Protein AF-A0A4R2HS60-F1 (afdb_monomer)

Solvent-accessible surface 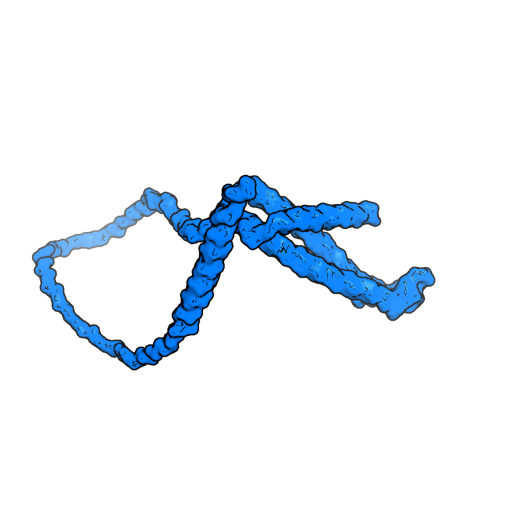area (backbone atoms only — not comparable to full-atom values): 13285 Å² total; per-residue (Å²): 145,86,91,87,87,74,72,71,65,60,59,54,57,56,54,54,55,53,55,56,50,53,59,55,54,57,61,62,71,72,67,77,78,88,81,84,87,82,86,82,87,89,85,87,84,90,80,91,86,90,82,90,84,86,83,82,86,80,91,77,82,80,90,75,93,75,86,74,81,92,69,87,83,76,87,86,80,87,74,66,95,78,73,85,72,99,57,71,78,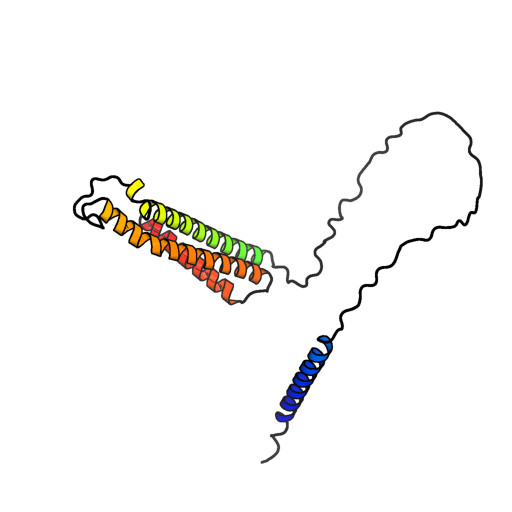69,50,73,69,54,53,49,52,53,48,51,55,50,52,48,43,47,52,41,50,51,52,51,48,54,52,44,50,50,37,45,49,56,4,78,38,23,66,80,77,52,89,71,87,56,47,92,88,39,65,46,43,65,39,71,66,33,28,29,50,45,33,26,64,58,22,53,59,52,47,54,50,50,54,51,48,50,55,49,49,54,51,49,51,54,41,44,58,35,34,62,57,71,72,42,66,82,64,47,58,59,53,48,51,50,51,38,52,54,38,51,50,50,51,52,57,53,61,76,72,111

Secondary structure (DSSP, 8-state):
-----SSHHHHHHHHHHHHHHHHHHHHHHT-PPPPP--------------------------------------------S---S-PPPPPHHHHHHHHHHHHHHHHHHHHHHHHHHHHHHTTTTHHHH------TT-TT-SSHHHHHHHHHHHHHHHHHHHHHHHHHHHHHHHHHHHHHTT-S-TTHHHHHHHHHHHHHHHHHHHHTT-

Sequence (210 aa):
MADAVTGQDRTAAWRWEQLTRSHRQNKRVGSAEPVQVGVGEPVGSERVGARRAVEREPVGLGEPVRSEPVGARRAVEGERVGAEVGGVRPGGGELFGYGLVSSVLGAVSWFLVVLLVMAVVRGPFYGLVEDGPFGPGTWGGPTKAGAWAAHAGISVPIIGALLFVFRGIGWLHAALVRRLYGLAGRWVLPATISVCAGGMLLIWSWIQQL

Structure (mmCIF, N/CA/C/O backbone):
data_AF-A0A4R2HS60-F1
#
_entry.id   AF-A0A4R2HS60-F1
#
loop_
_atom_site.group_PDB
_atom_site.id
_atom_site.type_symbol
_atom_site.label_atom_id
_atom_site.label_alt_id
_atom_site.label_comp_id
_atom_site.label_asym_id
_atom_site.label_entity_id
_atom_site.label_seq_id
_atom_site.pdbx_PDB_ins_code
_atom_site.Cartn_x
_atom_site.Cartn_y
_atom_site.Cartn_z
_atom_site.occupancy
_atom_site.B_iso_or_equiv
_atom_site.auth_seq_id
_atom_site.auth_comp_id
_atom_site.auth_asym_id
_atom_site.auth_atom_id
_atom_site.pdbx_PDB_model_num
ATOM 1 N N . MET A 1 1 ? 13.225 -10.281 67.580 1.00 44.31 1 MET A N 1
ATOM 2 C CA . MET A 1 1 ? 13.387 -10.099 66.122 1.00 44.31 1 MET A CA 1
ATOM 3 C C . MET A 1 1 ? 13.152 -11.451 65.449 1.00 44.31 1 MET A C 1
ATOM 5 O O . MET A 1 1 ? 14.100 -12.103 65.050 1.00 44.31 1 MET A O 1
ATOM 9 N N . ALA A 1 2 ? 11.903 -11.921 65.439 1.00 46.47 2 ALA A N 1
ATOM 10 C CA . ALA A 1 2 ? 11.435 -13.115 64.729 1.00 46.47 2 ALA A CA 1
ATOM 11 C C . ALA A 1 2 ? 9.913 -13.143 64.913 1.00 46.47 2 ALA A C 1
ATOM 13 O O . ALA A 1 2 ? 9.493 -13.338 66.042 1.00 46.47 2 ALA A O 1
ATOM 14 N N . ASP A 1 3 ? 9.147 -12.784 63.876 1.00 48.16 3 ASP A N 1
ATOM 15 C CA . ASP A 1 3 ? 7.724 -13.146 63.666 1.00 48.16 3 ASP A CA 1
ATOM 16 C C . ASP A 1 3 ? 7.138 -12.375 62.465 1.00 48.16 3 ASP A C 1
ATOM 18 O O . ASP A 1 3 ? 6.197 -11.594 62.579 1.00 48.16 3 ASP A O 1
ATOM 22 N N . ALA A 1 4 ? 7.719 -12.557 61.273 1.00 49.16 4 ALA A N 1
ATOM 23 C CA . ALA A 1 4 ? 7.195 -11.941 60.044 1.00 49.16 4 ALA A CA 1
ATOM 24 C C . ALA A 1 4 ? 7.395 -12.797 58.776 1.00 49.16 4 ALA A C 1
ATOM 26 O O . ALA A 1 4 ? 7.527 -12.256 57.682 1.00 49.16 4 ALA A O 1
ATOM 27 N N . VAL A 1 5 ? 7.426 -14.134 58.890 1.00 52.97 5 VAL A N 1
ATOM 28 C CA . VAL A 1 5 ? 7.645 -15.043 57.737 1.00 52.97 5 VAL A CA 1
ATOM 29 C C . VAL A 1 5 ? 6.649 -16.213 57.732 1.00 52.97 5 VAL A C 1
ATOM 31 O O . VAL A 1 5 ? 7.036 -17.372 57.692 1.00 52.97 5 VAL A O 1
ATOM 34 N N . THR A 1 6 ? 5.338 -15.953 57.810 1.00 58.12 6 THR A N 1
ATOM 35 C CA . THR A 1 6 ? 4.323 -17.036 57.710 1.00 58.12 6 THR A CA 1
ATOM 36 C C . THR A 1 6 ? 3.107 -16.721 56.827 1.00 58.12 6 THR A C 1
ATOM 38 O O . THR A 1 6 ? 2.242 -17.581 56.648 1.00 58.12 6 THR A O 1
ATOM 41 N N . GLY A 1 7 ? 3.036 -15.530 56.219 1.00 50.56 7 GLY A N 1
ATOM 42 C CA . GLY A 1 7 ? 1.908 -15.128 55.361 1.00 50.56 7 GLY A CA 1
ATOM 43 C C . GLY A 1 7 ? 2.052 -15.507 53.882 1.00 50.56 7 GLY A C 1
ATOM 44 O O . GLY A 1 7 ? 1.064 -15.840 53.229 1.00 50.56 7 GLY A O 1
ATOM 45 N N . GLN A 1 8 ? 3.276 -15.495 53.346 1.00 52.41 8 GLN A N 1
ATOM 46 C CA . GLN A 1 8 ? 3.508 -15.621 51.902 1.00 52.41 8 GLN A CA 1
ATOM 47 C C . GLN A 1 8 ? 3.452 -17.081 51.410 1.00 52.41 8 GLN A C 1
ATOM 49 O O . GLN A 1 8 ? 2.894 -17.341 50.343 1.00 52.41 8 GLN A O 1
ATOM 54 N N . ASP A 1 9 ? 3.888 -18.047 52.225 1.00 54.16 9 ASP A N 1
ATOM 55 C CA . ASP A 1 9 ? 3.910 -19.475 51.855 1.00 54.16 9 ASP A CA 1
ATOM 56 C C . ASP A 1 9 ? 2.521 -20.118 51.730 1.00 54.16 9 ASP A C 1
ATOM 58 O O . ASP A 1 9 ? 2.311 -21.020 50.915 1.00 54.16 9 ASP A O 1
ATOM 62 N N . ARG A 1 10 ? 1.518 -19.621 52.465 1.00 56.03 10 ARG A N 1
ATOM 63 C CA . ARG A 1 10 ? 0.154 -20.178 52.396 1.00 56.03 10 ARG A CA 1
ATOM 64 C C . ARG A 1 10 ? -0.524 -19.905 51.052 1.00 56.03 10 ARG A C 1
ATOM 66 O O . ARG A 1 10 ? -1.352 -20.694 50.604 1.00 56.03 10 ARG A O 1
ATOM 73 N N . THR A 1 11 ? -0.149 -18.813 50.386 1.00 56.56 11 THR A N 1
ATOM 74 C CA . THR A 1 11 ? -0.721 -18.435 49.084 1.00 56.56 11 THR A CA 1
ATOM 75 C C . THR A 1 11 ? -0.160 -19.271 47.932 1.00 56.56 11 THR A C 1
ATOM 77 O O . THR A 1 11 ? -0.879 -19.568 46.976 1.00 56.56 11 THR A O 1
ATOM 80 N N . ALA A 1 12 ? 1.094 -19.720 48.043 1.00 59.47 12 ALA A N 1
ATOM 81 C CA . ALA A 1 12 ? 1.726 -20.580 47.049 1.00 59.47 12 ALA A CA 1
ATOM 82 C C . ALA A 1 12 ? 1.151 -22.005 47.091 1.00 59.47 12 ALA A C 1
ATOM 84 O O . ALA A 1 12 ? 0.821 -22.560 46.043 1.00 59.47 12 ALA A O 1
ATOM 85 N N . ALA A 1 13 ? 0.943 -22.562 48.290 1.00 63.22 13 ALA A N 1
ATOM 86 C CA . ALA A 1 13 ? 0.358 -23.893 48.466 1.00 63.22 13 ALA A CA 1
ATOM 87 C C . ALA A 1 13 ? -1.060 -23.993 47.868 1.00 63.22 13 ALA A C 1
ATOM 89 O O . ALA A 1 13 ? -1.361 -24.925 47.121 1.00 63.22 13 ALA A O 1
ATOM 90 N N . TRP A 1 14 ? -1.902 -22.979 48.098 1.00 66.19 14 TRP A N 1
ATOM 91 C CA . TRP A 1 14 ? -3.276 -22.953 47.580 1.00 66.19 14 TRP A CA 1
ATOM 92 C C . TRP A 1 14 ? -3.332 -22.883 46.043 1.00 66.19 14 TRP A C 1
ATOM 94 O O . TRP A 1 14 ? -4.203 -23.479 45.403 1.00 66.19 14 TRP A O 1
ATOM 104 N N . ARG A 1 15 ? -2.368 -22.188 45.424 1.00 68.38 15 ARG A N 1
ATOM 105 C CA . ARG A 1 15 ? -2.273 -22.042 43.964 1.00 68.38 15 ARG A CA 1
ATOM 106 C C . ARG A 1 15 ? -1.882 -23.350 43.268 1.00 68.38 15 ARG A C 1
ATOM 108 O O . ARG A 1 15 ? -2.406 -23.643 42.193 1.00 68.38 15 ARG A O 1
ATOM 115 N N . TRP A 1 16 ? -1.013 -24.153 43.881 1.00 57.22 16 TRP A N 1
ATOM 116 C CA . TRP A 1 16 ? -0.595 -25.450 43.333 1.00 57.22 16 TRP A CA 1
ATOM 117 C C . TRP A 1 16 ? -1.697 -26.514 43.399 1.00 57.22 16 TRP A C 1
ATOM 119 O O . TRP A 1 16 ? -1.847 -27.331 42.485 1.00 57.22 16 TRP A O 1
ATOM 129 N N . GLU A 1 17 ? -2.535 -26.473 44.430 1.00 68.50 17 GLU A N 1
ATOM 130 C CA . GLU A 1 17 ? -3.629 -27.430 44.597 1.00 68.50 17 GLU A CA 1
ATOM 131 C C . GLU A 1 17 ? -4.799 -27.186 43.619 1.00 68.50 17 GLU A C 1
ATOM 133 O O . GLU A 1 17 ? -5.438 -28.124 43.135 1.00 68.50 17 GLU A O 1
ATOM 138 N N . GLN A 1 18 ? -5.023 -25.925 43.236 1.00 69.00 18 GLN A N 1
ATOM 139 C CA . GLN A 1 18 ? -5.965 -25.535 42.178 1.00 69.00 18 GLN A CA 1
ATOM 140 C C . GLN A 1 18 ? -5.538 -26.050 40.791 1.00 69.00 18 GLN A C 1
ATOM 142 O O . GLN A 1 18 ? -6.345 -26.628 40.057 1.00 69.00 18 GLN A O 1
ATOM 147 N N . LEU A 1 19 ? -4.255 -25.899 40.440 1.00 67.81 19 LEU A N 1
ATOM 148 C CA . LEU A 1 19 ? -3.722 -26.326 39.139 1.00 67.81 19 LEU A CA 1
ATOM 149 C C . LEU A 1 19 ? -3.781 -27.852 38.955 1.00 67.81 19 LEU A C 1
ATOM 151 O O . LEU A 1 19 ? -4.137 -28.341 37.881 1.00 67.81 19 LEU A O 1
ATOM 155 N N . THR A 1 20 ? -3.506 -28.616 40.014 1.00 66.94 20 THR A N 1
ATOM 156 C CA . THR A 1 20 ? -3.549 -30.088 39.967 1.00 66.94 20 THR A CA 1
ATOM 157 C C . THR A 1 20 ? -4.973 -30.650 39.894 1.00 66.94 20 THR A C 1
ATOM 159 O O . THR A 1 20 ? -5.189 -31.668 39.228 1.00 66.94 20 THR A O 1
ATOM 162 N N . ARG A 1 21 ? -5.971 -29.987 40.500 1.00 65.88 21 ARG A N 1
ATOM 163 C CA . ARG A 1 21 ? -7.393 -30.351 40.336 1.00 65.88 21 ARG A CA 1
ATOM 164 C C . ARG A 1 21 ? -7.888 -30.128 38.910 1.00 65.88 21 ARG A C 1
ATOM 166 O O . ARG A 1 21 ? -8.488 -31.040 38.341 1.00 65.88 21 ARG A O 1
ATOM 173 N N . SER A 1 22 ? -7.574 -28.976 38.317 1.00 60.50 22 SER A N 1
ATOM 174 C CA . SER A 1 22 ? -7.974 -28.643 36.942 1.00 60.50 22 SER A CA 1
ATOM 175 C C . SER A 1 22 ? -7.457 -29.673 35.927 1.00 60.50 22 SER A C 1
ATOM 177 O O . SER A 1 22 ? -8.213 -30.207 35.110 1.00 60.50 22 SER A O 1
ATOM 179 N N . HIS A 1 23 ? -6.191 -30.079 36.058 1.00 54.31 23 HIS A N 1
ATOM 180 C CA . HIS A 1 23 ? -5.586 -31.047 35.142 1.00 54.31 23 HIS A CA 1
ATOM 181 C C . H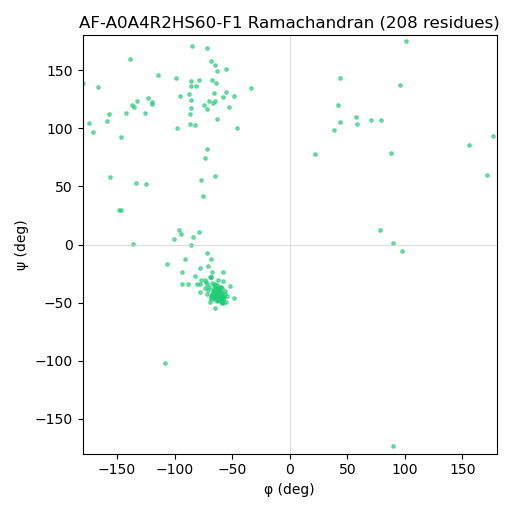IS A 1 23 ? -6.175 -32.467 35.268 1.00 54.31 23 HIS A C 1
ATOM 183 O O . HIS A 1 23 ? -6.199 -33.229 34.296 1.00 54.31 23 HIS A O 1
ATOM 189 N N . ARG A 1 24 ? -6.673 -32.842 36.456 1.00 57.50 24 ARG A N 1
ATOM 190 C CA . ARG A 1 24 ? -7.318 -34.145 36.701 1.00 57.50 24 ARG A CA 1
ATOM 191 C C . ARG A 1 24 ? -8.755 -34.178 36.174 1.00 57.50 24 ARG A C 1
ATOM 193 O O . ARG A 1 24 ? -9.200 -35.216 35.691 1.00 57.50 24 ARG A O 1
ATOM 200 N N . GLN A 1 25 ? -9.457 -33.049 36.234 1.00 55.78 25 GLN A N 1
ATOM 201 C CA . GLN A 1 25 ? -10.813 -32.910 35.708 1.00 55.78 25 GLN A CA 1
ATOM 202 C C . GLN A 1 25 ? -10.818 -32.919 34.175 1.00 55.78 25 GLN A C 1
ATOM 204 O O . GLN A 1 25 ? -11.633 -33.617 33.578 1.00 55.78 25 GLN A O 1
ATOM 209 N N . ASN A 1 26 ? -9.828 -32.282 33.541 1.00 53.09 26 ASN A N 1
ATOM 210 C CA . ASN A 1 26 ? -9.686 -32.298 32.084 1.00 53.09 26 ASN A CA 1
ATOM 211 C C . ASN A 1 26 ? -9.434 -33.717 31.526 1.00 53.09 26 ASN A C 1
ATOM 213 O O . ASN A 1 26 ? -9.972 -34.091 30.488 1.00 53.09 26 ASN A O 1
ATOM 217 N N . LYS A 1 27 ? -8.700 -34.565 32.265 1.00 50.06 27 LYS A N 1
ATOM 218 C CA . LYS A 1 27 ? -8.494 -35.979 31.894 1.00 50.06 27 LYS A CA 1
ATOM 219 C C . LYS A 1 27 ? -9.761 -36.841 31.968 1.00 50.06 27 LYS A C 1
ATOM 221 O O . LYS A 1 27 ? -9.808 -37.857 31.289 1.00 50.06 27 LYS A O 1
ATOM 226 N N . ARG A 1 28 ? -10.776 -36.468 32.760 1.00 48.72 28 ARG A N 1
ATOM 227 C CA . ARG A 1 28 ? -12.044 -37.223 32.847 1.00 48.72 28 ARG A CA 1
ATOM 228 C C . ARG A 1 28 ? -13.020 -36.891 31.720 1.00 48.72 28 ARG A C 1
ATOM 230 O O . ARG A 1 28 ? -13.823 -37.740 31.362 1.00 48.72 28 ARG A O 1
ATOM 237 N N . VAL A 1 29 ? -12.939 -35.688 31.153 1.00 51.09 29 VAL A N 1
ATOM 238 C CA . VAL A 1 29 ? -13.810 -35.257 30.045 1.00 51.09 29 VAL A CA 1
ATOM 239 C C . VAL A 1 29 ? -13.357 -35.860 28.703 1.00 51.09 29 VAL A C 1
ATOM 241 O O . VAL A 1 29 ? -14.158 -35.998 27.788 1.00 51.09 29 VAL A O 1
ATOM 244 N N . GLY A 1 30 ? -12.096 -36.297 28.598 1.00 44.66 30 GLY A N 1
ATOM 245 C CA . GLY A 1 30 ? -11.521 -36.897 27.386 1.00 44.66 30 GLY A CA 1
ATOM 246 C C . GLY A 1 30 ? -11.760 -38.401 27.177 1.00 44.66 30 GLY A C 1
ATOM 247 O O . GLY A 1 30 ? -11.167 -38.963 26.262 1.00 44.66 30 GLY A O 1
ATOM 248 N N . SER A 1 31 ? -12.575 -39.074 27.998 1.00 47.78 31 SER A N 1
ATOM 249 C CA . SER A 1 31 ? -12.871 -40.515 27.853 1.00 47.78 31 SER A CA 1
ATOM 250 C C . SER A 1 31 ? -14.372 -40.797 27.755 1.00 47.78 31 SER A C 1
ATOM 252 O O . SER A 1 31 ? -14.903 -41.615 28.500 1.00 47.78 31 SER A O 1
ATOM 254 N N . ALA A 1 32 ? -15.064 -40.109 26.845 1.00 44.62 32 ALA A N 1
ATOM 255 C CA . ALA A 1 32 ? -16.409 -40.501 26.437 1.00 44.62 32 ALA A CA 1
ATOM 256 C C . ALA A 1 32 ? -16.317 -41.550 25.313 1.00 44.62 32 ALA A C 1
ATOM 258 O O . ALA A 1 32 ? -15.761 -41.280 24.248 1.00 44.62 32 ALA A O 1
ATOM 259 N N . GLU A 1 33 ? -16.823 -42.751 25.596 1.00 49.53 33 GLU A N 1
ATOM 260 C CA . GLU A 1 33 ? -16.991 -43.864 24.657 1.00 49.53 33 GLU A CA 1
ATOM 261 C C . GLU A 1 33 ? -17.825 -43.481 23.418 1.00 49.53 33 GLU A C 1
ATOM 263 O O . GLU A 1 33 ? -18.730 -42.645 23.515 1.00 49.53 33 GLU A O 1
ATOM 268 N N . PRO A 1 34 ? -17.594 -44.122 22.256 1.00 38.19 34 PRO A N 1
ATOM 269 C CA . PRO A 1 34 ? -18.471 -43.977 21.104 1.00 38.19 34 PRO A CA 1
ATOM 270 C C . PRO A 1 34 ? -19.804 -44.705 21.347 1.00 38.19 34 PRO A C 1
ATOM 272 O O . PRO A 1 34 ? -19.859 -45.928 21.471 1.00 38.19 34 PRO A O 1
ATOM 275 N N . VAL A 1 35 ? -20.892 -43.934 21.385 1.00 42.81 35 VAL A N 1
ATOM 276 C CA . VAL A 1 35 ? -22.272 -44.434 21.422 1.00 42.81 35 VAL A CA 1
ATOM 277 C C . VAL A 1 35 ? -22.605 -45.128 20.096 1.00 42.81 35 VAL A C 1
ATOM 279 O O . VAL A 1 35 ? -22.525 -44.527 19.026 1.00 42.81 35 VAL A O 1
ATOM 282 N N . GLN A 1 36 ? -22.982 -46.403 20.188 1.00 38.78 36 GLN A N 1
ATOM 283 C CA . GLN A 1 36 ? -23.493 -47.236 19.097 1.00 38.78 36 GLN A CA 1
ATOM 284 C C . GLN A 1 36 ? -24.843 -46.694 18.595 1.00 38.78 36 GLN A C 1
ATOM 286 O O . GLN A 1 36 ? -25.792 -46.563 19.368 1.00 38.78 36 GLN A O 1
ATOM 291 N N . VAL A 1 37 ? -24.941 -46.399 17.296 1.00 37.03 37 VAL A N 1
ATOM 292 C CA . VAL A 1 37 ? -26.189 -45.993 16.629 1.00 37.03 37 VAL A CA 1
ATOM 293 C C . VAL A 1 37 ? -26.933 -47.251 16.180 1.00 37.03 37 VAL A C 1
ATOM 295 O O . VAL A 1 37 ? -26.555 -47.892 15.202 1.00 37.03 37 VAL A O 1
ATOM 298 N N . GLY A 1 38 ? -27.983 -47.612 16.920 1.00 34.53 38 GLY A N 1
ATOM 299 C CA . GLY A 1 38 ? -28.916 -48.682 16.570 1.00 34.53 38 GLY A CA 1
ATOM 300 C C . GLY A 1 38 ? -30.029 -48.185 15.646 1.00 34.53 38 GLY A C 1
ATOM 301 O O . GLY A 1 38 ? -30.743 -47.240 15.969 1.00 34.53 38 GLY A O 1
ATOM 302 N N . VAL A 1 39 ? -30.155 -48.843 14.496 1.00 43.22 39 VAL A N 1
ATOM 303 C CA . VAL A 1 39 ? -31.229 -48.713 13.500 1.00 43.22 39 VAL A CA 1
ATOM 304 C C . VAL A 1 39 ? -32.441 -49.549 13.945 1.00 43.22 39 VAL A C 1
ATOM 306 O O . VAL A 1 39 ? -32.252 -50.695 14.346 1.00 43.22 39 VAL A O 1
ATOM 309 N N . GLY A 1 40 ? -33.672 -49.022 13.841 1.00 32.47 40 GLY A N 1
ATOM 310 C CA . GLY A 1 40 ? -34.897 -49.806 14.081 1.00 32.47 40 GLY A CA 1
ATOM 311 C C . GLY A 1 40 ? -36.227 -49.032 14.011 1.00 32.47 40 GLY A C 1
ATOM 312 O O . GLY A 1 40 ? -36.649 -48.471 15.010 1.00 32.47 40 GLY A O 1
ATOM 313 N N . GLU A 1 41 ? -36.827 -49.047 12.813 1.00 35.97 41 GLU A N 1
ATOM 314 C CA . GLU A 1 41 ? -38.246 -48.967 12.370 1.00 35.97 41 GLU A CA 1
ATOM 315 C C . GLU A 1 41 ? -39.314 -47.977 12.929 1.00 35.97 41 GLU A C 1
ATOM 317 O O . GLU A 1 41 ? -39.421 -47.752 14.133 1.00 35.97 41 GLU A O 1
ATOM 322 N N . PRO A 1 42 ? -40.218 -47.467 12.050 1.00 50.12 42 PRO A N 1
ATOM 323 C CA . PRO A 1 42 ? -41.480 -46.810 12.410 1.00 50.12 42 PRO A CA 1
ATOM 324 C C . PRO A 1 42 ? -42.674 -47.779 12.295 1.00 50.12 42 PRO A C 1
ATOM 326 O O . PRO A 1 42 ? -42.702 -48.545 11.350 1.00 50.12 42 PRO A O 1
ATOM 329 N N . VAL A 1 43 ? -43.689 -47.716 13.169 1.00 35.16 43 VAL A N 1
ATOM 330 C CA . VAL A 1 43 ? -45.100 -48.122 12.913 1.00 35.16 43 VAL A CA 1
ATOM 331 C C . VAL A 1 43 ? -45.925 -47.861 14.188 1.00 35.16 43 VAL A C 1
ATOM 333 O O . VAL A 1 43 ? -45.476 -48.178 15.287 1.00 35.16 43 VAL A O 1
ATOM 336 N N . GLY A 1 44 ? -47.155 -47.344 14.051 1.00 29.69 44 GLY A N 1
ATOM 337 C CA . GLY A 1 44 ? -48.164 -47.426 15.119 1.00 29.69 44 GLY A CA 1
ATOM 338 C C . GLY A 1 44 ? -49.251 -46.352 15.078 1.00 29.69 44 GLY A C 1
ATOM 339 O O . GLY A 1 44 ? -49.139 -45.324 15.733 1.00 29.69 44 GLY A O 1
ATOM 340 N N . SER A 1 45 ? -50.303 -46.605 14.305 1.00 33.72 45 SER A N 1
ATOM 341 C CA . SER A 1 45 ? -51.567 -45.860 14.243 1.00 33.72 45 SER A CA 1
ATOM 342 C C . SER A 1 45 ? -52.469 -46.062 15.478 1.00 33.72 45 SER A C 1
ATOM 344 O O . SER A 1 45 ? -52.300 -47.047 16.189 1.00 33.72 45 SER A O 1
ATOM 346 N N . GLU A 1 46 ? -53.533 -45.230 15.570 1.00 37.22 46 GLU A N 1
ATOM 347 C CA . GLU A 1 46 ? -54.860 -45.532 16.184 1.00 37.22 46 GLU A CA 1
ATOM 348 C C . GLU A 1 46 ? -55.041 -45.078 17.671 1.00 37.22 46 GLU A C 1
ATOM 350 O O . GLU A 1 46 ? -54.130 -45.236 18.464 1.00 37.22 46 GLU A O 1
ATOM 355 N N . ARG A 1 47 ? -56.135 -44.482 18.202 1.00 34.00 47 ARG A N 1
ATOM 356 C CA . ARG A 1 47 ? -57.562 -44.312 17.838 1.00 34.00 47 ARG A CA 1
ATOM 357 C C . ARG A 1 47 ? -58.219 -43.225 18.740 1.00 34.00 47 ARG A C 1
ATOM 359 O O . ARG A 1 47 ? -58.060 -43.249 19.952 1.00 34.00 47 ARG A O 1
ATOM 366 N N . VAL A 1 48 ? -59.005 -42.328 18.136 1.00 35.69 48 VAL A N 1
ATOM 367 C CA . VAL A 1 48 ? -60.425 -42.011 18.443 1.00 35.69 48 VAL A CA 1
ATOM 368 C C . VAL A 1 48 ? -60.893 -41.896 19.910 1.00 35.69 48 VAL A C 1
ATOM 370 O O . VAL A 1 48 ? -61.003 -42.882 20.631 1.00 35.69 48 VAL A O 1
ATOM 373 N N . GLY A 1 49 ? -61.406 -40.708 20.257 1.00 30.88 49 GLY A N 1
ATOM 374 C CA . GLY A 1 49 ? -62.311 -40.467 21.387 1.00 30.88 49 GLY A CA 1
ATOM 375 C C . GLY A 1 49 ? -63.302 -39.347 21.056 1.00 30.88 49 GLY A C 1
ATOM 376 O O . GLY A 1 49 ? -63.006 -38.170 21.226 1.00 30.88 49 GLY A O 1
ATOM 377 N N . ALA A 1 50 ? -64.468 -39.722 20.533 1.00 33.25 50 ALA A N 1
ATOM 378 C CA . ALA A 1 50 ? -65.551 -38.831 20.132 1.00 33.25 50 ALA A CA 1
ATOM 379 C C . ALA A 1 50 ? -66.388 -38.345 21.326 1.00 33.25 50 ALA A C 1
ATOM 381 O O . ALA A 1 50 ? -66.758 -39.154 22.175 1.00 33.25 50 ALA A O 1
ATOM 382 N N . ARG A 1 51 ? -66.821 -37.075 21.315 1.00 32.75 51 ARG A N 1
ATOM 383 C CA . ARG A 1 51 ? -68.112 -36.653 21.890 1.00 32.75 51 ARG A CA 1
ATOM 384 C C . ARG A 1 51 ? -68.754 -35.573 21.017 1.00 32.75 51 ARG A C 1
ATOM 386 O O . ARG A 1 51 ? -68.243 -34.468 20.891 1.00 32.75 51 ARG A O 1
ATOM 393 N N . ARG A 1 52 ? -69.880 -35.949 20.403 1.00 34.03 52 ARG A N 1
ATOM 394 C CA . ARG A 1 52 ? -70.846 -35.075 19.728 1.00 34.03 52 ARG A CA 1
ATOM 395 C C . ARG A 1 52 ? -71.558 -34.190 20.753 1.00 34.03 52 ARG A C 1
ATOM 397 O O . ARG A 1 52 ? -72.004 -34.702 21.776 1.00 34.03 52 ARG A O 1
ATOM 404 N N . ALA A 1 53 ? -71.808 -32.941 20.381 1.00 32.16 53 ALA A N 1
ATOM 405 C CA . ALA A 1 53 ? -73.036 -32.241 20.728 1.00 32.16 53 ALA A CA 1
ATOM 406 C C . ALA A 1 53 ? -73.524 -31.526 19.464 1.00 32.16 53 ALA A C 1
ATOM 408 O O . ALA A 1 53 ? -72.807 -30.748 18.845 1.00 32.16 53 ALA A O 1
ATOM 409 N N . VAL A 1 54 ? -74.713 -31.935 19.044 1.00 36.91 54 VAL A N 1
ATOM 410 C CA . VAL A 1 54 ? -75.478 -31.485 17.885 1.00 36.91 54 VAL A CA 1
ATOM 411 C C . VAL A 1 54 ? -76.313 -30.292 18.326 1.00 36.91 54 VAL A C 1
ATOM 413 O O . VAL A 1 54 ? -77.070 -30.468 19.273 1.00 36.91 54 VAL A O 1
ATOM 416 N N . GLU A 1 55 ? -76.278 -29.164 17.608 1.00 33.03 55 GLU A N 1
ATOM 417 C CA . GLU A 1 55 ? -77.496 -28.362 17.426 1.00 33.03 55 GLU A CA 1
ATOM 418 C C . GLU A 1 55 ? -77.455 -27.415 16.205 1.00 33.03 55 GLU A C 1
ATOM 420 O O . GLU A 1 55 ? -76.793 -26.387 16.209 1.00 33.03 55 GLU A O 1
ATOM 425 N N . ARG A 1 56 ? -78.212 -27.829 15.175 1.00 33.56 56 ARG A N 1
ATOM 426 C CA . ARG A 1 56 ? -79.133 -27.055 14.312 1.00 33.56 56 ARG A CA 1
ATOM 427 C C . ARG A 1 56 ? -78.604 -25.856 13.498 1.00 33.56 56 ARG A C 1
ATOM 429 O O . ARG A 1 56 ? -78.534 -24.731 13.974 1.00 33.56 56 ARG A O 1
ATOM 436 N N . GLU A 1 57 ? -78.428 -26.104 12.196 1.00 36.47 57 GLU A N 1
ATOM 437 C CA . GLU A 1 57 ? -78.597 -25.106 11.126 1.00 36.47 57 GLU A CA 1
ATOM 438 C C . GLU A 1 57 ? -80.056 -24.629 11.015 1.00 36.47 57 GLU A C 1
ATOM 440 O O . GLU A 1 57 ? -80.989 -25.410 11.243 1.00 36.47 57 GLU A O 1
ATOM 445 N N . PRO A 1 58 ? -80.250 -23.409 10.487 1.00 43.34 58 PRO A N 1
ATOM 446 C CA . PRO A 1 58 ? -81.171 -23.266 9.373 1.00 43.34 58 PRO A CA 1
ATOM 447 C C . PRO A 1 58 ? -80.493 -22.627 8.155 1.00 43.34 58 PRO A C 1
ATOM 449 O O . PRO A 1 58 ? -79.935 -21.533 8.203 1.00 43.34 58 PRO A O 1
ATOM 452 N N . VAL A 1 59 ? -80.621 -23.349 7.048 1.00 40.28 59 VAL A N 1
ATOM 453 C CA . VAL A 1 59 ? -80.385 -22.938 5.665 1.00 40.28 59 VAL A CA 1
ATOM 454 C C . VAL A 1 59 ? -81.084 -21.610 5.360 1.00 40.28 59 VAL A C 1
ATOM 456 O O . VAL A 1 59 ? -82.294 -21.481 5.545 1.00 40.28 59 VAL A O 1
ATOM 459 N N . GLY A 1 60 ? -80.3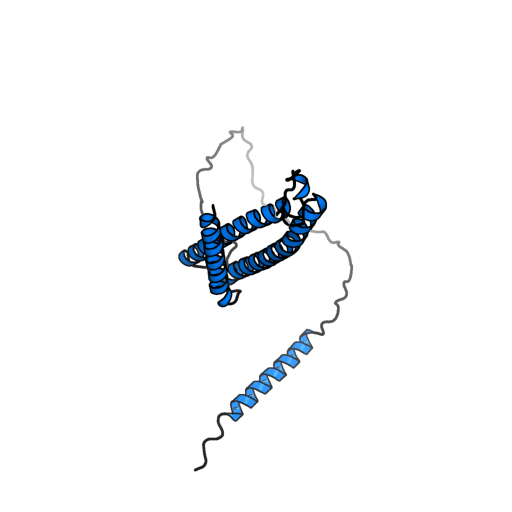33 -20.645 4.826 1.00 34.00 60 GLY A N 1
ATOM 460 C CA . GLY A 1 60 ? -80.875 -19.374 4.355 1.00 34.00 60 GLY A CA 1
ATOM 461 C C . GLY A 1 60 ? -79.862 -18.523 3.590 1.00 34.00 60 GLY A C 1
ATOM 462 O O . GLY A 1 60 ? -79.119 -17.768 4.196 1.00 34.00 60 GLY A O 1
ATOM 463 N N . LEU A 1 61 ? -79.926 -18.628 2.258 1.00 39.03 61 LEU A N 1
ATOM 464 C CA . LEU A 1 61 ? -79.757 -17.548 1.271 1.00 39.03 61 LEU A CA 1
ATOM 465 C C . LEU A 1 61 ? -78.452 -16.722 1.260 1.00 39.03 61 LEU A C 1
ATOM 467 O O . LEU A 1 61 ? -78.283 -15.794 2.036 1.00 39.03 61 LEU A O 1
ATOM 471 N N . GLY A 1 62 ? -77.660 -16.951 0.204 1.00 34.31 62 GLY A N 1
ATOM 472 C CA . GLY A 1 62 ? -77.133 -15.888 -0.663 1.00 34.31 62 GLY A CA 1
ATOM 473 C C . GLY A 1 62 ? -76.060 -14.962 -0.083 1.00 34.31 62 GLY A C 1
ATOM 474 O O . GLY A 1 62 ? -76.355 -14.050 0.678 1.00 34.31 62 GLY A O 1
ATOM 475 N N . GLU A 1 63 ? -74.828 -15.158 -0.553 1.00 47.19 63 GLU A N 1
ATOM 476 C CA . GLU A 1 63 ? -73.666 -14.268 -0.418 1.00 47.19 63 GLU A CA 1
ATOM 477 C C . GLU A 1 63 ? -73.999 -12.765 -0.428 1.00 47.19 63 GLU A C 1
ATOM 479 O O . GLU A 1 63 ? -74.632 -12.255 -1.359 1.00 47.19 63 GLU A O 1
ATOM 484 N N . PRO A 1 64 ? -73.393 -12.021 0.507 1.00 40.66 64 PRO A N 1
ATOM 485 C CA . PRO A 1 64 ? -72.690 -10.815 0.117 1.00 40.66 64 PRO A CA 1
ATOM 486 C C . PRO A 1 64 ? -71.249 -10.861 0.632 1.00 40.66 64 PRO A C 1
ATOM 488 O O . PRO A 1 64 ? -70.995 -10.769 1.835 1.00 40.66 64 PRO A O 1
ATOM 491 N N . VAL A 1 65 ? -70.308 -10.947 -0.311 1.00 48.41 65 VAL A N 1
ATOM 492 C CA . VAL A 1 65 ? -68.882 -10.646 -0.135 1.00 48.41 65 VAL A CA 1
ATOM 493 C C . VAL A 1 65 ? -68.745 -9.320 0.622 1.00 48.41 65 VAL A C 1
ATOM 495 O O . VAL A 1 65 ? -68.910 -8.238 0.057 1.00 48.41 65 VAL A O 1
ATOM 498 N N . ARG A 1 66 ? -68.474 -9.402 1.928 1.00 35.28 66 ARG A N 1
ATOM 499 C CA . ARG A 1 66 ? -68.198 -8.252 2.792 1.00 35.28 66 ARG A CA 1
ATOM 500 C C . ARG A 1 66 ? -66.687 -8.106 2.927 1.00 35.28 66 ARG A C 1
ATOM 502 O O . ARG A 1 66 ? -66.039 -8.798 3.702 1.00 35.28 66 ARG A O 1
ATOM 509 N N . SER A 1 67 ? -66.146 -7.172 2.156 1.00 41.88 67 SER A N 1
ATOM 510 C CA . SER A 1 67 ? -64.816 -6.597 2.332 1.00 41.88 67 SER A CA 1
ATOM 511 C C . SER A 1 67 ? -64.733 -5.858 3.674 1.00 41.88 67 SER A C 1
ATOM 513 O O . SER A 1 67 ? -65.321 -4.783 3.816 1.00 41.88 67 SER A O 1
ATOM 515 N N . GLU A 1 68 ? -64.012 -6.413 4.650 1.00 48.44 68 GLU A N 1
ATOM 516 C CA . GLU A 1 68 ? -63.596 -5.669 5.844 1.00 48.44 68 GLU A CA 1
ATOM 517 C C . GLU A 1 68 ? -62.277 -4.915 5.591 1.00 48.44 68 GLU A C 1
ATOM 519 O O . GLU A 1 68 ? -61.375 -5.434 4.925 1.00 48.44 68 GLU A O 1
ATOM 524 N N . PRO A 1 69 ? -62.147 -3.677 6.102 1.00 40.31 69 PRO A N 1
ATOM 525 C CA . PRO A 1 69 ? -60.974 -2.849 5.891 1.00 40.31 69 PRO A CA 1
ATOM 526 C C . PRO A 1 69 ? -59.821 -3.365 6.755 1.00 40.31 69 PRO A C 1
ATOM 528 O O . PRO A 1 69 ? -59.894 -3.346 7.983 1.00 40.31 69 PRO A O 1
ATOM 531 N N . VAL A 1 70 ? -58.711 -3.763 6.128 1.00 43.97 70 VAL A N 1
ATOM 532 C CA . VAL A 1 70 ? -57.435 -3.990 6.826 1.00 43.97 70 VAL A CA 1
ATOM 533 C C . VAL A 1 70 ? -56.844 -2.623 7.182 1.00 43.97 70 VAL A C 1
ATOM 535 O O . VAL A 1 70 ? -55.935 -2.098 6.545 1.00 43.97 70 VAL A O 1
ATOM 538 N N . GLY A 1 71 ? -57.447 -2.001 8.191 1.00 37.88 71 GLY A N 1
ATOM 539 C CA . GLY A 1 71 ? -56.946 -0.823 8.867 1.00 37.88 71 GLY A CA 1
ATOM 540 C C . GLY A 1 71 ? -56.009 -1.238 9.993 1.00 37.88 71 GLY A C 1
ATOM 541 O O . GLY A 1 71 ? -56.439 -1.806 10.990 1.00 37.88 71 GLY A O 1
ATOM 542 N N . ALA A 1 72 ? -54.732 -0.910 9.818 1.00 49.53 72 ALA A N 1
ATOM 543 C CA . ALA A 1 72 ? -53.840 -0.421 10.862 1.00 49.53 72 ALA A CA 1
ATOM 544 C C . ALA A 1 72 ? -53.970 -1.056 12.262 1.00 49.53 72 ALA A C 1
ATOM 546 O O . ALA A 1 72 ? -54.712 -0.567 13.112 1.00 49.53 72 ALA A O 1
ATOM 547 N N . ARG A 1 73 ? -53.098 -2.024 12.571 1.00 41.41 73 ARG A N 1
ATOM 548 C CA . ARG A 1 73 ? -52.528 -2.156 13.921 1.00 41.41 73 ARG A CA 1
ATOM 549 C C . ARG A 1 73 ? -51.201 -2.918 13.887 1.00 41.41 73 ARG A C 1
ATOM 551 O O . ARG A 1 73 ? -51.188 -4.128 13.714 1.00 41.41 73 ARG A O 1
ATOM 558 N N . ARG A 1 74 ? -50.140 -2.156 14.191 1.00 42.72 74 ARG A N 1
ATOM 559 C CA . ARG A 1 74 ? -48.769 -2.543 14.581 1.00 42.72 74 ARG A CA 1
ATOM 560 C C . ARG A 1 74 ? -47.854 -2.957 13.414 1.00 42.72 74 ARG A C 1
ATOM 562 O O . ARG A 1 74 ? -48.048 -4.011 12.844 1.00 42.72 74 ARG A O 1
ATOM 569 N N . ALA A 1 75 ? -46.850 -2.213 12.941 1.00 48.84 75 ALA A N 1
ATOM 570 C CA . ALA A 1 75 ? -45.990 -1.203 13.560 1.00 48.84 75 ALA A CA 1
ATOM 571 C C . ALA A 1 75 ? -45.509 -1.631 14.954 1.00 48.84 75 ALA A C 1
ATOM 573 O O . ALA A 1 75 ? -46.259 -1.546 15.919 1.00 48.84 75 ALA A O 1
ATOM 574 N N . VAL A 1 76 ? -44.235 -2.022 15.036 1.00 52.16 76 VAL A N 1
ATOM 575 C CA . VAL A 1 76 ? -43.531 -2.551 16.219 1.00 52.16 76 VAL A CA 1
ATOM 576 C C . VAL A 1 76 ? -43.657 -4.067 16.380 1.00 52.16 76 VAL A C 1
ATOM 578 O O . VAL A 1 76 ? -44.400 -4.540 17.224 1.00 52.16 76 VAL A O 1
ATOM 581 N N . GLU A 1 77 ? -42.862 -4.805 15.600 1.00 44.72 77 GLU A N 1
ATOM 582 C CA . GLU A 1 77 ? -42.127 -5.970 16.120 1.00 44.72 77 GLU A CA 1
ATOM 583 C C . GLU A 1 77 ? -40.892 -6.247 15.244 1.00 44.72 77 GLU A C 1
ATOM 585 O O . GLU A 1 77 ? -40.703 -7.300 14.648 1.00 44.72 77 GLU A O 1
ATOM 590 N N . GLY A 1 78 ? -40.020 -5.238 15.148 1.00 40.28 78 GLY A N 1
ATOM 591 C CA . GLY A 1 78 ? -38.602 -5.449 14.846 1.00 40.28 78 GLY A CA 1
ATOM 592 C C . GLY A 1 78 ? -37.890 -5.944 16.106 1.00 40.28 78 GLY A C 1
ATOM 593 O O . GLY A 1 78 ? -36.966 -5.290 16.596 1.00 40.28 78 GLY A O 1
ATOM 594 N N . GLU A 1 79 ? -38.385 -7.043 16.680 1.00 45.00 79 GLU A N 1
ATOM 595 C CA . GLU A 1 79 ? -37.876 -7.682 17.893 1.00 45.00 79 GLU A CA 1
ATOM 596 C C . GLU A 1 79 ? -36.542 -8.363 17.560 1.00 45.00 79 GLU A C 1
ATOM 598 O O . GLU A 1 79 ? -36.444 -9.531 17.203 1.00 45.00 79 GLU A O 1
ATOM 603 N N . ARG A 1 80 ? -35.493 -7.541 17.567 1.00 50.84 80 ARG A N 1
ATOM 604 C CA . ARG A 1 80 ? -34.146 -7.837 18.064 1.00 50.84 80 ARG A CA 1
ATOM 605 C C . ARG A 1 80 ? -33.775 -9.328 18.145 1.00 50.84 80 ARG A C 1
ATOM 607 O O . ARG A 1 80 ? -33.580 -9.858 19.233 1.00 50.84 80 ARG A O 1
ATOM 614 N N . VAL A 1 81 ? -33.435 -9.937 17.011 1.00 47.78 81 VAL A N 1
ATOM 615 C CA . VAL A 1 81 ? -32.633 -11.183 16.965 1.00 47.78 81 VAL A CA 1
ATOM 616 C C . VAL A 1 81 ? -31.146 -10.880 17.263 1.00 47.78 81 VAL A C 1
ATOM 618 O O . VAL A 1 81 ? -30.228 -11.339 16.600 1.00 47.78 81 VAL A O 1
ATOM 621 N N . GLY A 1 82 ? -30.884 -10.011 18.242 1.00 43.72 82 GLY A N 1
ATOM 622 C CA . GLY A 1 82 ? -29.562 -9.439 18.516 1.00 43.72 82 GLY A CA 1
ATOM 623 C C . GLY A 1 82 ? -29.316 -9.143 19.994 1.00 43.72 82 GLY A C 1
ATOM 624 O O . GLY A 1 82 ? -28.612 -8.185 20.319 1.00 43.72 82 GLY A O 1
ATOM 625 N N . ALA A 1 83 ? -29.936 -9.918 20.878 1.00 49.59 83 ALA A N 1
ATOM 626 C CA . ALA A 1 83 ? -29.606 -10.031 22.295 1.00 49.59 83 ALA A CA 1
ATOM 627 C C . ALA A 1 83 ? -29.573 -11.542 22.588 1.00 49.59 83 ALA A C 1
ATOM 629 O O . ALA A 1 83 ? -30.523 -12.227 22.248 1.00 49.59 83 ALA A O 1
ATOM 630 N N . GLU A 1 84 ? -28.526 -12.180 23.091 1.00 46.97 84 GLU A N 1
ATOM 631 C CA . GLU A 1 84 ? -27.342 -11.723 23.796 1.00 46.97 84 GLU A CA 1
ATOM 632 C C . GLU A 1 84 ? -26.111 -12.467 23.259 1.00 46.97 84 GLU A C 1
ATOM 634 O O . GLU A 1 84 ? -25.982 -13.681 23.373 1.00 46.97 84 GLU A O 1
ATOM 639 N N . VAL A 1 85 ? -25.150 -11.727 22.724 1.00 52.94 85 VAL A N 1
ATOM 640 C CA . VAL A 1 85 ? -23.740 -12.081 22.892 1.00 52.94 85 VAL A CA 1
ATOM 641 C C . VAL A 1 85 ? -23.184 -10.868 23.607 1.00 52.94 85 VAL A C 1
ATOM 643 O O . VAL A 1 85 ? -23.366 -9.760 23.106 1.00 52.94 85 VAL A O 1
ATOM 646 N N . GLY A 1 86 ? -22.625 -11.048 24.805 1.00 47.28 86 GLY A N 1
ATOM 647 C CA . GLY A 1 86 ? -22.170 -9.981 25.707 1.00 47.28 86 GLY A CA 1
ATOM 648 C C . GLY A 1 86 ? -21.004 -9.154 25.157 1.00 47.28 86 GLY A C 1
ATOM 649 O O . GLY A 1 86 ? -19.929 -9.114 25.744 1.00 47.28 86 GLY A O 1
ATOM 650 N N . GLY A 1 87 ? -21.199 -8.520 24.005 1.00 62.28 87 GLY A N 1
ATOM 651 C CA . GLY A 1 87 ? -20.293 -7.578 23.382 1.00 62.28 87 GLY A CA 1
ATOM 652 C C . GLY A 1 87 ? -20.697 -6.165 23.770 1.00 62.28 87 GLY A C 1
ATOM 653 O O . GLY A 1 87 ? -21.849 -5.762 23.602 1.00 62.28 87 GLY A O 1
ATOM 654 N N . VAL A 1 88 ? -19.732 -5.404 24.279 1.00 72.88 88 VAL A N 1
ATOM 655 C CA . VAL A 1 88 ? -19.860 -3.955 24.440 1.00 72.88 88 VAL A CA 1
ATOM 656 C C . VAL A 1 88 ? -20.267 -3.374 23.084 1.00 72.88 88 VAL A C 1
ATOM 658 O O . VAL A 1 88 ? -19.551 -3.532 22.096 1.00 72.88 88 VAL A O 1
ATOM 661 N N . ARG A 1 89 ? -21.442 -2.740 23.013 1.00 79.94 89 ARG A N 1
ATOM 662 C CA . ARG A 1 89 ? -21.852 -2.009 21.812 1.00 79.94 89 ARG A CA 1
ATOM 663 C C . ARG A 1 89 ? -20.973 -0.760 21.693 1.00 79.94 89 ARG A C 1
ATOM 665 O O . ARG A 1 89 ? -20.968 0.028 22.640 1.00 79.94 89 ARG A O 1
ATOM 672 N N . PRO A 1 90 ? -20.253 -0.558 20.577 1.00 82.81 90 PRO A N 1
ATOM 673 C CA . PRO A 1 90 ? -19.441 0.639 20.407 1.00 82.81 90 PRO A CA 1
ATOM 674 C C . PRO A 1 90 ? -20.337 1.881 20.380 1.00 82.81 90 PRO A C 1
ATOM 676 O O . PRO A 1 90 ? -21.416 1.879 19.781 1.00 82.81 90 PRO A O 1
ATOM 679 N N . GLY A 1 91 ? -19.894 2.946 21.047 1.00 90.00 91 GLY A N 1
ATOM 680 C CA . GLY A 1 91 ? -20.598 4.228 21.039 1.00 90.00 91 GLY A CA 1
ATOM 681 C C . GLY A 1 91 ? -20.540 4.899 19.662 1.00 90.00 91 GLY A C 1
ATOM 682 O O . GLY A 1 91 ? -19.629 4.647 18.875 1.00 90.00 91 GLY A O 1
ATOM 683 N N . GLY A 1 92 ? -21.479 5.807 19.369 1.00 91.50 92 GLY A N 1
ATOM 684 C CA . GLY A 1 92 ? -21.550 6.488 18.065 1.00 91.50 92 GLY A CA 1
ATOM 685 C C . GLY A 1 92 ? -20.266 7.236 17.673 1.00 91.50 92 GLY A C 1
ATOM 686 O O . GLY A 1 92 ? -19.829 7.153 16.528 1.00 91.50 92 GLY A O 1
ATOM 687 N N . GLY A 1 93 ? -19.611 7.904 18.629 1.00 91.69 93 GLY A N 1
ATOM 688 C CA . GLY A 1 93 ? -18.325 8.572 18.388 1.00 91.69 93 GLY A CA 1
ATOM 689 C C . GLY A 1 93 ? -17.175 7.600 18.102 1.00 91.69 93 GLY A C 1
ATOM 690 O O . GLY A 1 93 ? -16.305 7.895 17.286 1.00 91.69 93 GLY A O 1
ATOM 691 N N . GLU A 1 94 ? -17.193 6.415 18.716 1.00 90.19 94 GLU A N 1
ATOM 692 C CA . GLU A 1 94 ? -16.209 5.368 18.439 1.00 90.19 94 GLU A CA 1
ATOM 693 C C . GLU A 1 94 ? -16.412 4.811 17.027 1.00 90.19 94 GLU A C 1
ATOM 695 O O . GLU A 1 94 ? -15.469 4.779 16.241 1.00 90.19 94 GLU A O 1
ATOM 700 N N . LEU A 1 95 ? -17.653 4.491 16.649 1.00 93.88 95 LEU A N 1
ATOM 701 C CA . LEU A 1 95 ? -17.992 4.073 15.285 1.00 93.88 95 LEU A CA 1
ATOM 702 C C . LEU A 1 95 ? -17.526 5.088 14.237 1.00 93.88 95 LEU A C 1
ATOM 704 O O . LEU A 1 95 ? -16.922 4.703 13.237 1.00 93.88 95 LEU A O 1
ATOM 708 N N . PHE A 1 96 ? -17.751 6.379 14.488 1.00 95.12 96 PHE A N 1
ATOM 709 C CA . PHE A 1 96 ? -17.279 7.441 13.608 1.00 95.12 96 PHE A CA 1
ATOM 710 C C . PHE A 1 96 ? -15.748 7.461 13.493 1.00 95.12 96 PHE A C 1
ATOM 712 O O . PHE A 1 96 ? -15.221 7.490 12.383 1.00 95.12 96 PHE A O 1
ATOM 719 N N . GLY A 1 97 ? -15.023 7.393 14.615 1.00 95.06 97 GLY A N 1
ATOM 720 C CA . GLY A 1 97 ? -13.558 7.395 14.618 1.00 95.06 97 GLY A CA 1
ATOM 721 C C . GLY A 1 97 ? -12.958 6.205 13.864 1.00 95.06 97 GLY A C 1
ATOM 722 O O . GLY A 1 97 ? -12.058 6.378 13.041 1.00 95.06 97 GLY A O 1
ATOM 723 N N . TYR A 1 98 ? -13.490 5.001 14.083 1.00 94.56 98 TYR A N 1
ATOM 724 C CA . TYR A 1 98 ? -13.074 3.806 13.344 1.00 94.56 98 TYR A CA 1
ATOM 725 C C . TYR A 1 98 ? -13.446 3.890 11.861 1.00 94.56 98 TYR A C 1
ATOM 727 O O . TYR A 1 98 ? -12.646 3.491 11.015 1.00 94.56 98 TYR A O 1
ATOM 735 N N . GLY A 1 99 ? -14.614 4.450 11.537 1.00 96.00 99 GLY A N 1
ATOM 736 C CA . GLY A 1 99 ? -15.028 4.724 10.163 1.00 96.00 99 GLY A CA 1
ATOM 737 C C . GLY A 1 99 ? -14.061 5.668 9.452 1.00 96.00 99 GLY A C 1
ATOM 738 O O . GLY A 1 99 ? -13.572 5.339 8.377 1.00 96.00 99 GLY A O 1
ATOM 739 N N . LEU A 1 100 ? -13.703 6.792 10.079 1.00 96.88 100 LEU A N 1
ATOM 740 C CA . LEU A 1 100 ? -12.738 7.751 9.538 1.00 96.88 100 LEU A CA 1
ATOM 741 C C . LEU A 1 100 ? -11.370 7.102 9.297 1.00 96.88 100 LEU A C 1
ATOM 743 O O . LEU A 1 100 ? -10.826 7.201 8.198 1.00 96.88 100 LEU A O 1
ATOM 747 N N . VAL A 1 101 ? -10.827 6.400 10.296 1.00 96.94 101 VAL A N 1
ATOM 748 C CA . VAL A 1 101 ? -9.532 5.713 10.170 1.00 96.94 101 VAL A CA 1
ATOM 749 C C . VAL A 1 101 ? -9.578 4.645 9.074 1.00 96.94 101 VAL A C 1
ATOM 751 O O . VAL A 1 101 ? -8.634 4.538 8.294 1.00 96.94 101 VAL A O 1
ATOM 754 N N . SER A 1 102 ? -10.678 3.893 8.965 1.00 96.88 102 SER A N 1
ATOM 755 C CA . SER A 1 102 ? -10.879 2.903 7.903 1.00 96.88 102 SER A CA 1
ATOM 756 C C . SER A 1 102 ? -10.954 3.549 6.518 1.00 96.88 102 SER A C 1
ATOM 758 O O . SER A 1 102 ? -10.382 3.012 5.573 1.00 96.88 102 SER A O 1
ATOM 760 N N . SER A 1 103 ? -11.623 4.695 6.383 1.00 97.88 103 SER A N 1
ATOM 761 C CA . SER A 1 103 ? -11.698 5.439 5.121 1.00 97.88 103 SER A CA 1
ATOM 762 C C . SER A 1 103 ? -10.326 5.950 4.688 1.00 97.88 103 SER A C 1
ATOM 764 O O . SER A 1 103 ? -9.952 5.788 3.529 1.00 97.88 103 SER A O 1
ATOM 766 N N . VAL A 1 104 ? -9.536 6.497 5.619 1.00 98.25 104 VAL A N 1
ATOM 767 C CA . VAL A 1 104 ? -8.155 6.929 5.341 1.00 98.25 104 VAL A CA 1
ATOM 768 C C . VAL A 1 104 ? -7.286 5.737 4.937 1.00 98.25 104 VAL A C 1
ATOM 770 O O . VAL A 1 104 ? -6.565 5.817 3.945 1.00 98.25 104 VAL A O 1
ATOM 773 N N . LEU A 1 105 ? -7.387 4.606 5.643 1.00 97.88 105 LEU A N 1
ATOM 774 C CA . LEU A 1 105 ? -6.665 3.381 5.289 1.00 97.88 105 LEU A CA 1
ATOM 775 C C . LEU A 1 105 ? -7.068 2.863 3.896 1.00 97.88 105 LEU A C 1
ATOM 777 O O . LEU A 1 105 ? -6.217 2.405 3.131 1.00 97.88 105 LEU A O 1
ATOM 781 N N . GLY A 1 106 ? -8.351 2.977 3.543 1.00 97.69 106 GLY A N 1
ATOM 782 C CA . GLY A 1 106 ? -8.869 2.678 2.210 1.00 97.69 106 GLY A CA 1
ATOM 783 C C . GLY A 1 106 ? -8.291 3.598 1.133 1.00 97.69 106 GLY A C 1
ATOM 784 O O . GLY A 1 106 ? -7.843 3.111 0.099 1.00 97.69 106 GLY A O 1
ATOM 785 N N . ALA A 1 107 ? -8.212 4.906 1.391 1.00 98.06 107 ALA A N 1
ATOM 786 C CA . ALA A 1 107 ? -7.597 5.870 0.477 1.00 98.06 107 ALA A CA 1
ATOM 787 C C . ALA A 1 107 ? -6.100 5.585 0.255 1.00 98.06 107 ALA A C 1
ATOM 789 O O . ALA A 1 107 ? -5.642 5.572 -0.888 1.00 98.06 107 ALA A O 1
ATOM 790 N N . VAL A 1 108 ? -5.352 5.273 1.323 1.00 98.31 108 VAL A N 1
ATOM 791 C CA . VAL A 1 108 ? -3.955 4.807 1.219 1.00 98.31 108 VAL A CA 1
ATOM 792 C C . VAL A 1 108 ? -3.873 3.548 0.359 1.00 98.31 108 VAL A C 1
ATOM 794 O O . VAL A 1 108 ? -3.041 3.469 -0.539 1.00 98.31 108 VAL A O 1
ATOM 797 N N . SER A 1 109 ? -4.759 2.579 0.592 1.00 98.38 109 SER A N 1
ATOM 798 C CA . SER A 1 109 ? -4.791 1.333 -0.179 1.00 98.38 109 SER A CA 1
ATOM 799 C C . SER A 1 109 ? -5.058 1.590 -1.662 1.00 98.38 109 SER A C 1
ATOM 801 O O . SER A 1 109 ? -4.378 1.020 -2.508 1.00 98.38 109 SER A O 1
ATOM 803 N N . TRP A 1 110 ? -5.995 2.483 -1.990 1.00 98.50 110 TRP A N 1
ATOM 804 C CA . TRP A 1 110 ? -6.281 2.862 -3.373 1.00 98.50 110 TRP A CA 1
ATOM 805 C C . TRP A 1 110 ? -5.077 3.512 -4.054 1.00 98.50 110 TRP A C 1
ATOM 807 O O . TRP A 1 110 ? -4.728 3.159 -5.178 1.00 98.50 110 TRP A O 1
ATOM 817 N N . PHE A 1 111 ? -4.378 4.405 -3.355 1.00 98.25 111 PHE A N 1
ATOM 818 C CA . PHE A 1 111 ? -3.149 4.994 -3.873 1.00 98.25 111 PHE A CA 1
ATOM 819 C C . PHE A 1 111 ? -2.059 3.939 -4.121 1.00 98.25 111 PHE A C 1
ATOM 821 O O . PHE A 1 111 ? -1.431 3.938 -5.178 1.00 98.25 111 PHE A O 1
ATOM 828 N N . LEU A 1 112 ? -1.882 2.978 -3.209 1.00 98.25 112 LEU A N 1
ATOM 829 C CA . LEU A 1 112 ? -0.969 1.852 -3.429 1.00 98.25 112 LEU A CA 1
ATOM 830 C C . LEU A 1 112 ? -1.385 0.989 -4.631 1.00 98.25 112 LEU A C 1
ATOM 832 O O . LEU A 1 112 ? -0.514 0.430 -5.292 1.00 98.25 112 LEU A O 1
ATOM 836 N N . VAL A 1 113 ? -2.685 0.883 -4.945 1.00 98.56 113 VAL A N 1
ATOM 837 C CA . VAL A 1 113 ? -3.162 0.175 -6.147 1.00 98.56 113 VAL A CA 1
ATOM 838 C C . VAL A 1 113 ? -2.736 0.935 -7.398 1.00 98.56 113 VAL A C 1
ATOM 840 O O . VAL A 1 113 ? -2.232 0.316 -8.330 1.00 98.56 113 VAL A O 1
ATOM 843 N N . VAL A 1 114 ? -2.857 2.265 -7.407 1.00 97.94 114 VAL A N 1
ATOM 844 C CA . VAL A 1 114 ? -2.349 3.099 -8.508 1.00 97.94 114 VAL A CA 1
ATOM 845 C C . VAL A 1 114 ? -0.845 2.886 -8.697 1.00 97.94 114 VAL A C 1
ATOM 847 O O . VAL A 1 114 ? -0.399 2.651 -9.821 1.00 97.94 114 VAL A O 1
ATOM 850 N N . LEU A 1 115 ? -0.063 2.884 -7.612 1.00 97.56 115 LEU A N 1
ATOM 851 C CA . LEU A 1 115 ? 1.375 2.600 -7.679 1.00 97.56 115 LEU A CA 1
ATOM 852 C C . LEU A 1 115 ? 1.671 1.183 -8.184 1.00 97.56 115 LEU A C 1
ATOM 854 O O . LEU A 1 115 ? 2.581 1.004 -8.992 1.00 97.56 115 LEU A O 1
ATOM 858 N N . LEU A 1 116 ? 0.898 0.184 -7.752 1.00 98.44 116 LEU A N 1
ATOM 859 C CA . LEU A 1 116 ? 1.031 -1.196 -8.214 1.00 98.44 116 LEU A CA 1
ATOM 860 C C . LEU A 1 116 ? 0.766 -1.304 -9.719 1.00 98.44 116 LEU A C 1
ATOM 862 O O . LEU A 1 116 ? 1.551 -1.921 -10.434 1.00 98.44 116 LEU A O 1
ATOM 866 N N . VAL A 1 117 ? -0.306 -0.678 -10.209 1.00 98.19 117 VAL A N 1
ATOM 867 C CA . VAL A 1 117 ? -0.637 -0.645 -11.639 1.00 98.19 117 VAL A CA 1
ATOM 868 C C . VAL A 1 117 ? 0.483 0.030 -12.425 1.00 98.19 117 VAL A C 1
ATOM 870 O O . VAL A 1 117 ? 0.953 -0.532 -13.411 1.00 98.19 117 VAL A O 1
ATOM 873 N N . MET A 1 118 ? 0.973 1.183 -11.965 1.00 96.69 118 MET A N 1
ATOM 874 C CA . MET A 1 118 ? 2.099 1.874 -12.598 1.00 96.69 118 MET A CA 1
ATOM 875 C C . MET A 1 118 ? 3.360 1.003 -12.629 1.00 96.69 118 MET A C 1
ATOM 877 O O . MET A 1 118 ? 4.021 0.942 -13.663 1.00 96.69 118 MET A O 1
ATOM 881 N N . ALA A 1 119 ? 3.671 0.293 -11.540 1.00 97.50 119 ALA A N 1
ATOM 882 C CA . ALA A 1 119 ? 4.811 -0.618 -11.469 1.00 97.50 119 ALA A CA 1
ATOM 883 C C . ALA A 1 119 ? 4.675 -1.803 -12.438 1.00 97.50 119 ALA A C 1
ATOM 885 O O . ALA A 1 119 ? 5.658 -2.199 -13.055 1.00 97.50 119 ALA A O 1
ATOM 886 N N . VAL A 1 120 ? 3.470 -2.349 -12.611 1.00 98.00 120 VAL A N 1
ATOM 887 C CA . VAL A 1 120 ? 3.199 -3.436 -13.565 1.00 98.00 120 VAL A CA 1
ATOM 888 C C . VAL A 1 120 ? 3.315 -2.940 -15.010 1.00 98.00 120 VAL A C 1
ATOM 890 O O . VAL A 1 120 ? 4.022 -3.534 -15.824 1.00 98.00 120 VAL A O 1
ATOM 893 N N . VAL A 1 121 ? 2.662 -1.823 -15.328 1.00 97.19 121 VAL A N 1
ATOM 894 C CA . VAL A 1 121 ? 2.620 -1.257 -16.683 1.00 97.19 121 VAL A CA 1
ATOM 895 C C . VAL A 1 121 ? 4.005 -0.786 -17.129 1.00 97.19 121 VAL A C 1
ATOM 897 O O . VAL A 1 121 ? 4.448 -1.123 -18.222 1.00 97.19 121 VAL A O 1
ATOM 900 N N . ARG A 1 122 ? 4.726 -0.054 -16.271 1.00 92.31 122 ARG A N 1
ATOM 901 C CA . ARG A 1 122 ? 6.072 0.466 -16.574 1.00 92.31 122 ARG A CA 1
ATOM 902 C C . ARG A 1 122 ? 7.199 -0.516 -16.277 1.00 92.31 122 ARG A C 1
ATOM 904 O O . ARG A 1 122 ? 8.358 -0.168 -16.461 1.00 92.31 122 ARG A O 1
ATOM 911 N N . GLY A 1 123 ? 6.870 -1.701 -15.779 1.00 94.56 123 GLY A N 1
ATOM 912 C CA . GLY A 1 123 ? 7.817 -2.724 -15.369 1.00 94.56 123 GLY A CA 1
ATOM 913 C C . GLY A 1 123 ? 7.819 -3.905 -16.333 1.00 94.56 123 GLY A C 1
ATOM 914 O O . GLY A 1 123 ? 8.374 -3.782 -17.425 1.00 94.56 123 GLY A O 1
ATOM 915 N N . PRO A 1 124 ? 7.175 -5.038 -15.991 1.00 95.94 124 PRO A N 1
ATOM 916 C CA . PRO A 1 124 ? 7.072 -6.192 -16.885 1.00 95.94 124 PRO A CA 1
ATOM 917 C C . PRO A 1 124 ? 6.544 -5.852 -18.284 1.00 95.94 124 PRO A C 1
ATOM 919 O O . PRO A 1 124 ? 7.017 -6.418 -19.270 1.00 95.94 124 PRO A O 1
ATOM 922 N N . PHE A 1 125 ? 5.605 -4.905 -18.373 1.00 94.94 125 PHE A N 1
ATOM 923 C CA . PHE A 1 125 ? 4.991 -4.484 -19.632 1.00 94.94 125 PHE A CA 1
ATOM 924 C C . PHE A 1 125 ? 5.655 -3.261 -20.279 1.00 94.94 125 PHE A C 1
ATOM 926 O O . PHE A 1 125 ? 5.148 -2.774 -21.286 1.00 94.94 125 PHE A O 1
ATOM 933 N N . TYR A 1 126 ? 6.812 -2.803 -19.780 1.00 90.12 126 TYR A N 1
ATOM 934 C CA . TYR A 1 126 ? 7.531 -1.641 -20.319 1.00 90.12 126 TYR A CA 1
ATOM 935 C C . TYR A 1 126 ? 7.693 -1.699 -21.846 1.00 90.12 126 TYR A C 1
ATOM 937 O O . TYR A 1 126 ? 7.384 -0.740 -22.542 1.00 90.12 126 TYR A O 1
ATOM 945 N N . GLY A 1 127 ? 8.094 -2.857 -22.381 1.00 86.25 127 GLY A N 1
ATOM 946 C CA . GLY A 1 127 ? 8.327 -3.041 -23.817 1.00 86.25 127 GLY A CA 1
ATOM 947 C C . GLY A 1 127 ? 7.066 -3.071 -24.691 1.00 86.25 127 GLY A C 1
ATOM 948 O O . GLY A 1 127 ? 7.205 -3.128 -25.910 1.00 86.25 127 GLY A O 1
ATOM 949 N N . LEU A 1 128 ? 5.866 -3.073 -24.096 1.00 88.69 128 LEU A N 1
ATOM 950 C CA . LEU A 1 128 ? 4.590 -2.890 -24.803 1.00 88.69 128 LEU A CA 1
ATOM 951 C C . LEU A 1 128 ? 4.129 -1.429 -24.805 1.00 88.69 128 LEU A C 1
ATOM 953 O O . LEU A 1 128 ? 3.303 -1.055 -25.628 1.00 88.69 128 LEU A O 1
ATOM 957 N N . VAL A 1 129 ? 4.600 -0.638 -23.837 1.00 87.31 129 VAL A N 1
ATOM 958 C CA . VAL A 1 129 ? 4.205 0.764 -23.651 1.00 87.31 129 VAL A CA 1
ATOM 959 C C . VAL A 1 129 ? 5.181 1.701 -24.358 1.00 87.31 129 VAL A C 1
ATOM 961 O O . VAL A 1 129 ? 4.765 2.739 -24.858 1.00 87.31 129 VAL A O 1
ATOM 964 N N . GLU A 1 130 ? 6.465 1.335 -24.392 1.00 85.25 130 GLU A N 1
ATOM 965 C CA . GLU A 1 130 ? 7.538 2.130 -24.981 1.00 85.25 130 GLU A CA 1
ATOM 966 C C . GLU A 1 130 ? 8.228 1.368 -26.120 1.00 85.25 130 GLU A C 1
ATOM 968 O O . GLU A 1 130 ? 8.776 0.272 -25.934 1.00 85.25 130 GLU A O 1
ATOM 973 N N . ASP A 1 131 ? 8.223 1.975 -27.306 1.00 82.62 131 ASP A N 1
ATOM 974 C CA . ASP A 1 131 ? 8.771 1.392 -28.534 1.00 82.62 131 ASP A CA 1
ATOM 975 C C . ASP A 1 131 ? 10.098 2.028 -28.975 1.00 82.62 131 ASP A C 1
ATOM 977 O O . ASP A 1 131 ? 10.856 1.394 -29.716 1.00 82.62 131 ASP A O 1
ATOM 981 N N . GLY A 1 132 ? 10.444 3.207 -28.446 1.00 78.25 132 GLY A N 1
ATOM 982 C CA . GLY A 1 132 ? 11.701 3.904 -28.729 1.00 78.25 132 GLY A CA 1
ATOM 983 C C . GLY A 1 132 ? 11.565 5.057 -29.737 1.00 78.25 132 GLY A C 1
ATOM 984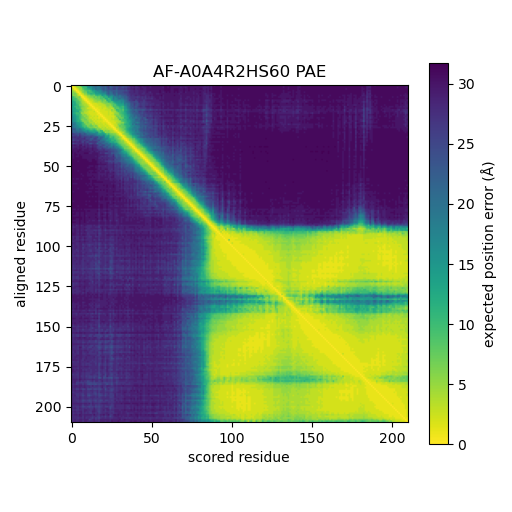 O O . GLY A 1 132 ? 10.490 5.280 -30.296 1.00 78.25 132 GLY A O 1
ATOM 985 N N . PRO A 1 133 ? 12.655 5.815 -29.985 1.00 77.75 133 PRO A N 1
ATOM 986 C CA . PRO A 1 133 ? 14.053 5.367 -29.941 1.00 77.75 133 PRO A CA 1
ATOM 987 C C . PRO A 1 133 ? 14.717 5.403 -28.553 1.00 77.75 133 PRO A C 1
ATOM 989 O O . PRO A 1 133 ? 14.628 6.386 -27.823 1.00 77.75 133 PRO A O 1
ATOM 992 N N . PHE A 1 134 ? 15.463 4.344 -28.215 1.00 82.44 134 PHE A N 1
ATOM 993 C CA . PHE A 1 134 ? 16.223 4.246 -26.962 1.00 82.44 134 PHE A CA 1
ATOM 994 C C . PHE A 1 134 ? 17.568 4.971 -27.092 1.00 82.44 134 PHE A C 1
ATOM 996 O O . PHE A 1 134 ? 18.502 4.480 -27.726 1.00 82.44 134 PHE A O 1
ATOM 1003 N N . GLY A 1 135 ? 17.647 6.173 -26.519 1.00 76.88 135 GLY A N 1
ATOM 1004 C CA . GLY A 1 135 ? 18.825 7.034 -26.604 1.00 76.88 135 GLY A CA 1
ATOM 1005 C C . GLY A 1 135 ? 19.911 6.740 -25.555 1.00 76.88 135 GLY A C 1
ATOM 1006 O O . GLY A 1 135 ? 19.681 5.992 -24.594 1.00 76.88 135 GLY A O 1
ATOM 1007 N N . PRO A 1 136 ? 21.096 7.366 -25.698 1.00 74.69 136 PRO A N 1
ATOM 1008 C CA . PRO A 1 136 ? 22.133 7.378 -24.668 1.00 74.69 136 PRO A CA 1
ATOM 1009 C C . PRO A 1 136 ? 21.573 7.914 -23.341 1.00 74.69 136 PRO A C 1
ATOM 1011 O O . PRO A 1 136 ? 20.922 8.953 -23.322 1.00 7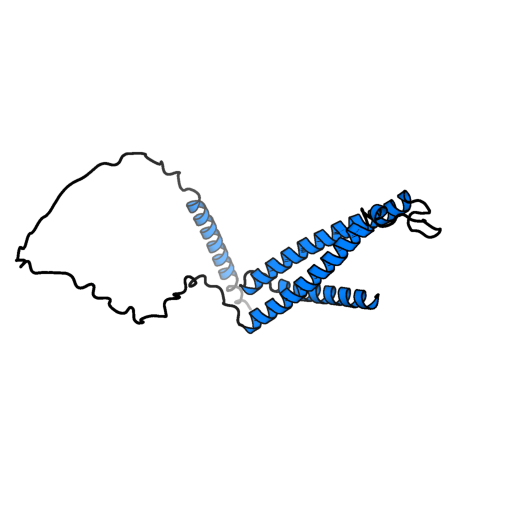4.69 136 PRO A O 1
ATOM 1014 N N . GLY A 1 137 ? 21.813 7.204 -22.234 1.00 78.00 137 GLY A N 1
ATOM 1015 C CA . GLY A 1 137 ? 21.285 7.556 -20.905 1.00 78.00 137 GLY A CA 1
ATOM 1016 C C . GLY A 1 137 ? 20.014 6.803 -20.493 1.00 78.00 137 GLY A C 1
ATOM 1017 O O . GLY A 1 137 ? 19.600 6.899 -19.339 1.00 78.00 137 GLY A O 1
ATOM 1018 N N . THR A 1 138 ? 19.428 6.000 -21.386 1.00 85.50 138 THR A N 1
ATOM 1019 C CA . THR A 1 138 ? 18.331 5.092 -21.021 1.00 85.50 138 THR A CA 1
ATOM 1020 C C . THR A 1 138 ? 18.840 4.016 -20.060 1.00 85.50 138 THR A C 1
ATOM 1022 O O . THR A 1 138 ? 19.855 3.359 -20.314 1.00 85.50 138 THR A O 1
ATOM 1025 N N . TRP A 1 139 ? 18.128 3.816 -18.952 1.00 86.50 139 TRP A N 1
ATOM 1026 C CA . TRP A 1 139 ? 18.408 2.733 -18.010 1.00 86.50 139 TRP A CA 1
ATOM 1027 C C . TRP A 1 139 ? 18.320 1.397 -18.741 1.00 86.50 139 TRP A C 1
ATOM 1029 O O . TRP A 1 139 ? 17.319 1.142 -19.395 1.00 86.50 139 TRP A O 1
ATOM 1039 N N . GLY A 1 140 ? 19.357 0.559 -18.649 1.00 88.19 140 GLY A N 1
ATOM 1040 C CA . GLY A 1 140 ? 19.433 -0.694 -19.409 1.00 88.19 140 GLY A CA 1
ATOM 1041 C C . GLY A 1 140 ? 20.100 -0.583 -20.788 1.00 88.19 140 GLY A C 1
ATOM 1042 O O . GLY A 1 140 ? 20.246 -1.588 -21.476 1.00 88.19 140 GLY A O 1
ATOM 1043 N N . GLY A 1 141 ? 20.579 0.602 -21.178 1.00 87.75 141 GLY A N 1
ATOM 1044 C CA . GLY A 1 141 ? 21.375 0.804 -22.390 1.00 87.75 141 GLY A CA 1
ATOM 1045 C C . GLY A 1 141 ? 20.543 1.111 -23.644 1.00 87.75 141 GLY A C 1
ATOM 1046 O O . GLY A 1 141 ? 19.331 1.290 -23.566 1.00 87.75 141 GLY A O 1
ATOM 1047 N N . PRO A 1 142 ? 21.183 1.180 -24.825 1.00 90.44 142 PRO A N 1
ATOM 1048 C CA . PRO A 1 142 ? 20.565 1.687 -26.057 1.00 90.44 142 PRO A CA 1
ATOM 1049 C C . PRO A 1 142 ? 19.644 0.671 -26.753 1.00 90.44 142 PRO A C 1
ATOM 1051 O O . PRO A 1 142 ? 19.260 0.858 -27.903 1.00 90.44 142 PRO A O 1
ATOM 1054 N N . THR A 1 143 ? 19.323 -0.446 -26.097 1.00 89.88 143 THR A N 1
ATOM 1055 C CA . THR A 1 143 ? 18.520 -1.524 -26.687 1.00 89.88 143 THR A CA 1
ATOM 1056 C C . THR A 1 143 ? 17.191 -1.659 -25.962 1.00 89.88 143 THR A C 1
ATOM 1058 O O . THR A 1 143 ? 17.130 -1.529 -24.739 1.00 89.88 143 THR A O 1
ATOM 1061 N N . LYS A 1 144 ? 16.135 -2.018 -26.704 1.00 89.56 144 LYS A N 1
ATOM 1062 C CA . LYS A 1 144 ? 14.808 -2.299 -26.134 1.00 89.56 144 LYS A CA 1
ATOM 1063 C C . LYS A 1 144 ? 14.864 -3.391 -25.061 1.00 89.56 144 LYS A C 1
ATOM 1065 O O . LYS A 1 144 ? 14.246 -3.260 -24.011 1.00 89.56 144 LYS A O 1
ATOM 1070 N N . ALA A 1 145 ? 15.634 -4.452 -25.313 1.00 91.56 145 ALA A N 1
ATOM 1071 C CA . ALA A 1 145 ? 15.771 -5.582 -24.395 1.00 91.56 145 ALA A CA 1
ATOM 1072 C C . ALA A 1 145 ? 16.447 -5.182 -23.077 1.00 91.56 145 ALA A C 1
ATOM 1074 O O . ALA A 1 145 ? 15.980 -5.561 -22.006 1.00 91.56 145 ALA A O 1
ATOM 1075 N N . GLY A 1 146 ? 17.518 -4.389 -23.149 1.00 91.38 146 GLY A N 1
ATOM 1076 C CA . GLY A 1 146 ? 18.206 -3.906 -21.960 1.00 91.38 146 GLY A CA 1
ATOM 1077 C C . GLY A 1 146 ? 17.349 -2.931 -21.152 1.00 91.38 146 GLY A C 1
ATOM 1078 O O . GLY A 1 146 ? 17.231 -3.090 -19.935 1.00 91.38 146 GLY A O 1
ATOM 1079 N N . ALA A 1 147 ? 16.670 -1.993 -21.823 1.00 92.62 147 ALA A N 1
ATOM 1080 C CA . ALA A 1 147 ? 15.731 -1.083 -21.174 1.00 92.62 147 ALA A CA 1
ATOM 1081 C C . ALA A 1 147 ? 14.588 -1.829 -20.480 1.00 92.62 147 ALA A C 1
ATOM 1083 O O . ALA A 1 147 ? 14.309 -1.584 -19.305 1.00 92.62 147 ALA A O 1
ATOM 1084 N N . TRP A 1 148 ? 13.992 -2.810 -21.157 1.00 94.00 148 TRP A N 1
ATOM 1085 C CA . TRP A 1 148 ? 13.001 -3.694 -20.554 1.00 94.00 148 TRP A CA 1
ATOM 1086 C C . TRP A 1 148 ? 13.552 -4.432 -19.328 1.00 94.00 148 TRP A C 1
ATOM 1088 O O . TRP A 1 148 ? 12.911 -4.418 -18.280 1.00 94.00 148 TRP A O 1
ATOM 1098 N N . ALA A 1 149 ? 14.744 -5.028 -19.420 1.00 94.75 149 ALA A N 1
ATOM 1099 C CA . ALA A 1 149 ? 15.323 -5.806 -18.327 1.00 94.75 149 ALA A CA 1
ATOM 1100 C C . ALA A 1 149 ? 15.552 -4.957 -17.066 1.00 94.75 149 ALA A C 1
ATOM 1102 O O . ALA A 1 149 ? 15.279 -5.421 -15.960 1.00 94.75 149 ALA A O 1
ATOM 1103 N N . ALA A 1 150 ? 15.992 -3.703 -17.220 1.00 94.69 150 ALA A N 1
ATOM 1104 C CA . ALA A 1 150 ? 16.155 -2.779 -16.099 1.00 94.69 150 ALA A CA 1
ATOM 1105 C C . ALA A 1 150 ? 14.813 -2.474 -15.413 1.00 94.69 150 ALA A C 1
ATOM 1107 O O . ALA A 1 150 ? 14.687 -2.595 -14.193 1.00 94.69 150 ALA A O 1
ATOM 1108 N N . HIS A 1 151 ? 13.789 -2.136 -16.198 1.00 94.12 151 HIS A N 1
ATOM 1109 C CA . HIS A 1 151 ? 12.473 -1.787 -15.669 1.00 94.12 151 HIS A CA 1
ATOM 1110 C C . HIS A 1 151 ? 11.763 -2.993 -15.047 1.00 94.12 151 HIS A C 1
ATOM 1112 O O . HIS A 1 151 ? 11.249 -2.897 -13.930 1.00 94.12 151 HIS A O 1
ATOM 1118 N N . ALA A 1 152 ? 11.775 -4.150 -15.711 1.00 95.31 152 ALA A N 1
ATOM 1119 C CA . ALA A 1 152 ? 11.243 -5.398 -15.172 1.00 95.31 152 ALA A CA 1
ATOM 1120 C C . ALA A 1 152 ? 11.991 -5.816 -13.892 1.00 95.31 152 ALA A C 1
ATOM 1122 O O . ALA A 1 152 ? 11.362 -6.142 -12.886 1.00 95.31 152 ALA A O 1
ATOM 1123 N N . GLY A 1 153 ? 13.324 -5.728 -13.888 1.00 96.62 153 GLY A N 1
ATOM 1124 C CA . GLY A 1 153 ? 14.156 -6.088 -12.740 1.00 96.62 153 GLY A CA 1
ATOM 1125 C C . GLY A 1 153 ? 13.887 -5.244 -11.491 1.00 96.62 153 GLY A C 1
ATOM 1126 O O . GLY A 1 153 ? 13.853 -5.788 -10.391 1.00 96.62 153 GLY A O 1
ATOM 1127 N N . ILE A 1 154 ? 13.646 -3.937 -11.645 1.00 96.62 154 ILE A N 1
ATOM 1128 C CA . ILE A 1 154 ? 13.323 -3.034 -10.524 1.00 96.62 154 ILE A CA 1
ATOM 1129 C C . ILE A 1 154 ? 11.864 -3.196 -10.076 1.00 96.62 154 ILE A C 1
ATOM 1131 O O . ILE A 1 154 ? 11.561 -3.186 -8.884 1.00 96.62 154 ILE A O 1
ATOM 1135 N N . SER A 1 155 ? 10.937 -3.341 -11.018 1.00 97.25 155 SER A N 1
ATOM 1136 C CA . SER A 1 155 ? 9.500 -3.363 -10.721 1.00 97.25 155 SER A CA 1
ATOM 1137 C C . SER A 1 155 ? 9.024 -4.658 -10.067 1.00 97.25 155 SER A C 1
ATOM 1139 O O . SER A 1 155 ? 8.190 -4.595 -9.171 1.00 97.25 155 SER A O 1
ATOM 1141 N N . VAL A 1 156 ? 9.543 -5.826 -10.454 1.00 98.06 156 VAL A N 1
ATOM 1142 C CA . VAL A 1 156 ? 9.138 -7.121 -9.878 1.00 98.06 156 VAL A CA 1
ATOM 1143 C C . VAL A 1 156 ? 9.288 -7.174 -8.347 1.00 98.06 156 VAL A C 1
ATOM 1145 O O . VAL A 1 156 ? 8.312 -7.536 -7.680 1.00 98.06 156 VAL A O 1
ATOM 1148 N N . PRO A 1 157 ? 10.426 -6.783 -7.735 1.00 98.25 157 PRO A N 1
ATOM 1149 C CA . PRO A 1 157 ? 10.524 -6.743 -6.279 1.00 98.25 157 PRO A CA 1
ATOM 1150 C C . PRO A 1 157 ? 9.602 -5.685 -5.657 1.00 98.25 157 PRO A C 1
ATOM 1152 O O . PRO A 1 157 ? 9.030 -5.943 -4.599 1.00 98.25 157 PRO A O 1
ATOM 1155 N N . ILE A 1 158 ? 9.386 -4.536 -6.313 1.00 97.94 158 ILE A N 1
ATOM 1156 C CA . ILE A 1 158 ? 8.429 -3.514 -5.850 1.00 97.94 158 ILE A CA 1
ATOM 1157 C C . ILE A 1 158 ? 6.998 -4.069 -5.842 1.00 97.94 158 ILE A C 1
ATOM 1159 O O . ILE A 1 158 ? 6.276 -3.883 -4.866 1.00 97.94 158 ILE A O 1
ATOM 1163 N N . ILE A 1 159 ? 6.593 -4.796 -6.886 1.00 98.50 159 ILE A N 1
ATOM 1164 C CA . ILE A 1 159 ? 5.292 -5.472 -6.972 1.00 98.50 159 ILE A CA 1
ATOM 1165 C C . ILE A 1 159 ? 5.146 -6.465 -5.815 1.00 98.50 159 ILE A C 1
ATOM 1167 O O . ILE A 1 159 ? 4.147 -6.428 -5.097 1.00 98.50 159 ILE A O 1
ATOM 1171 N N . GLY A 1 160 ? 6.158 -7.308 -5.587 1.00 98.62 160 GLY A N 1
ATOM 1172 C CA . GLY A 1 160 ? 6.174 -8.241 -4.460 1.00 98.62 160 GLY A CA 1
ATOM 1173 C C . GLY A 1 160 ? 6.027 -7.533 -3.108 1.00 98.62 160 GLY A C 1
ATOM 1174 O O . GLY A 1 160 ? 5.209 -7.940 -2.281 1.00 98.62 160 GLY A O 1
ATOM 1175 N N . ALA A 1 161 ? 6.755 -6.432 -2.907 1.00 98.50 161 ALA A N 1
ATOM 1176 C CA . ALA A 1 161 ? 6.669 -5.616 -1.699 1.00 98.50 161 ALA A CA 1
ATOM 1177 C C . ALA A 1 161 ? 5.279 -4.984 -1.519 1.00 98.50 161 ALA A C 1
ATOM 1179 O O . ALA A 1 161 ? 4.722 -5.040 -0.425 1.00 98.50 161 ALA A O 1
ATOM 1180 N N . LEU A 1 162 ? 4.676 -4.438 -2.579 1.00 98.12 162 LEU A N 1
ATOM 1181 C CA . LEU A 1 162 ? 3.331 -3.859 -2.530 1.00 98.12 162 LEU A CA 1
ATOM 1182 C C . LEU A 1 162 ? 2.275 -4.912 -2.179 1.00 98.12 162 LEU A C 1
ATOM 1184 O O . LEU A 1 162 ? 1.444 -4.671 -1.307 1.00 98.12 162 LEU A O 1
ATOM 1188 N N . LEU A 1 163 ? 2.330 -6.103 -2.782 1.00 98.50 163 LEU A N 1
ATOM 1189 C CA . LEU A 1 163 ? 1.424 -7.209 -2.447 1.00 98.50 163 LEU A CA 1
ATOM 1190 C C . LEU A 1 163 ? 1.588 -7.667 -0.990 1.00 98.50 163 LEU A C 1
ATOM 1192 O O . LEU A 1 163 ? 0.596 -7.935 -0.306 1.00 98.50 163 LEU A O 1
ATOM 1196 N N . PHE A 1 164 ? 2.823 -7.701 -0.484 1.00 98.56 164 PHE A N 1
ATOM 1197 C CA . PHE A 1 164 ? 3.089 -7.971 0.928 1.00 98.56 164 PHE A CA 1
ATOM 1198 C C . PHE A 1 164 ? 2.501 -6.886 1.843 1.00 98.56 164 PHE A C 1
ATOM 1200 O O . PHE A 1 164 ? 1.855 -7.199 2.846 1.00 98.56 164 PHE A O 1
ATOM 1207 N N . VAL A 1 165 ? 2.642 -5.610 1.476 1.00 98.25 165 VAL A N 1
ATOM 1208 C CA . VAL A 1 165 ? 2.028 -4.490 2.202 1.00 98.25 165 VAL A CA 1
ATOM 1209 C C . VAL A 1 165 ? 0.502 -4.602 2.191 1.00 98.25 165 VAL A C 1
ATOM 1211 O O . VAL A 1 165 ? -0.107 -4.488 3.252 1.00 98.25 165 VAL A O 1
ATOM 1214 N N . PHE A 1 166 ? -0.131 -4.920 1.057 1.00 98.38 166 PHE A N 1
ATOM 1215 C CA . PHE A 1 166 ? -1.579 -5.159 0.989 1.00 98.38 166 PHE A CA 1
ATOM 1216 C C . PHE A 1 166 ? -2.028 -6.291 1.908 1.00 98.38 166 PHE A C 1
ATOM 1218 O O . PHE A 1 166 ? -3.036 -6.166 2.607 1.00 98.38 166 PHE A O 1
ATOM 1225 N N . ARG A 1 167 ? -1.257 -7.382 1.967 1.00 98.50 167 ARG A N 1
ATOM 1226 C CA . ARG A 1 167 ? -1.513 -8.488 2.894 1.00 98.50 167 ARG A CA 1
ATOM 1227 C C . ARG A 1 167 ? -1.479 -8.019 4.352 1.00 98.50 167 ARG A C 1
ATOM 1229 O O . ARG A 1 167 ? -2.327 -8.449 5.140 1.00 98.50 167 ARG A O 1
ATOM 1236 N N . GLY A 1 168 ? -0.530 -7.147 4.693 1.00 98.00 168 GLY A N 1
ATOM 1237 C CA . GLY A 1 168 ? -0.412 -6.511 6.006 1.00 98.00 168 GLY A CA 1
ATOM 1238 C C . GLY A 1 168 ? -1.566 -5.556 6.317 1.00 98.00 168 GLY A C 1
ATOM 1239 O O . GLY A 1 168 ? -2.150 -5.644 7.394 1.00 98.00 168 GLY A O 1
ATOM 1240 N N . ILE A 1 169 ? -1.957 -4.706 5.364 1.00 97.88 169 ILE A N 1
ATOM 1241 C CA . ILE A 1 169 ? -3.091 -3.782 5.497 1.00 97.88 169 ILE A CA 1
ATOM 1242 C C . ILE A 1 169 ? -4.397 -4.551 5.701 1.00 97.88 169 ILE A C 1
ATOM 1244 O O . ILE A 1 169 ? -5.144 -4.228 6.619 1.00 97.88 169 ILE A O 1
ATOM 1248 N N . GLY A 1 170 ? -4.660 -5.603 4.919 1.00 98.00 170 GLY A N 1
ATOM 1249 C CA . GLY A 1 170 ? -5.856 -6.433 5.092 1.00 98.00 170 GLY A CA 1
ATOM 1250 C C . GLY A 1 170 ? -5.899 -7.113 6.463 1.00 98.00 170 GLY A C 1
ATOM 1251 O O . GLY A 1 170 ? -6.940 -7.152 7.119 1.00 98.00 170 GLY A O 1
ATOM 1252 N N . TRP A 1 171 ? -4.747 -7.590 6.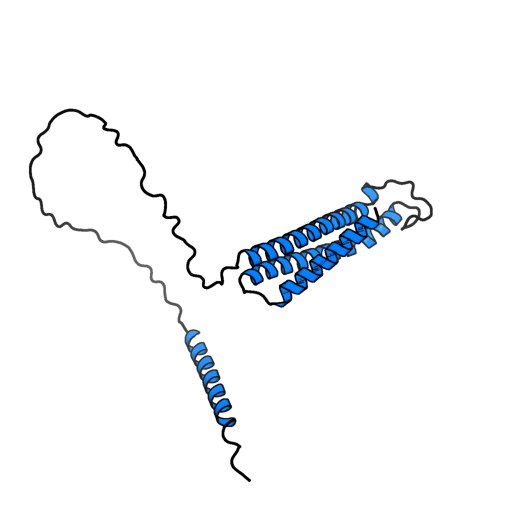950 1.00 98.25 171 TRP A N 1
ATOM 1253 C CA . TRP A 1 171 ? -4.636 -8.128 8.306 1.00 98.25 171 TRP A CA 1
ATOM 1254 C C . TRP A 1 171 ? -4.901 -7.058 9.377 1.00 98.25 171 TRP A C 1
ATOM 1256 O O . TRP A 1 171 ? -5.647 -7.314 10.327 1.00 98.25 171 TRP A O 1
ATOM 1266 N N . LEU A 1 172 ? -4.330 -5.862 9.212 1.00 97.50 172 LEU A N 1
ATOM 1267 C CA . LEU A 1 172 ? -4.476 -4.744 10.140 1.00 97.50 172 LEU A CA 1
ATOM 1268 C C . LEU A 1 172 ? -5.914 -4.217 10.165 1.00 97.50 172 LEU A C 1
ATOM 1270 O O . LEU A 1 172 ? -6.453 -3.967 11.238 1.00 97.50 172 LEU A O 1
ATOM 1274 N N . HIS A 1 173 ? -6.569 -4.135 9.007 1.00 97.62 173 HIS A N 1
ATOM 1275 C CA . HIS A 1 173 ? -7.970 -3.742 8.878 1.00 97.62 173 HIS A CA 1
ATOM 1276 C C . HIS A 1 173 ? -8.898 -4.746 9.566 1.00 97.62 173 HIS A C 1
ATOM 1278 O O . HIS A 1 173 ? -9.731 -4.358 10.385 1.00 97.62 173 HIS A O 1
ATOM 1284 N N . ALA A 1 174 ? -8.679 -6.048 9.360 1.00 97.56 174 ALA A N 1
ATOM 1285 C CA . ALA A 1 174 ? -9.408 -7.083 10.089 1.00 97.56 174 ALA A CA 1
ATOM 1286 C C . ALA A 1 174 ? -9.159 -7.003 11.607 1.00 97.56 174 ALA A C 1
ATOM 1288 O O . ALA A 1 174 ? -10.080 -7.187 12.404 1.00 97.56 174 ALA A O 1
ATOM 1289 N N . ALA A 1 175 ? -7.921 -6.726 12.031 1.00 97.25 175 ALA A N 1
ATOM 1290 C CA . ALA A 1 175 ? -7.593 -6.523 13.440 1.00 97.25 175 ALA A CA 1
ATOM 1291 C C . ALA A 1 175 ? -8.287 -5.283 14.021 1.00 97.25 175 ALA A C 1
ATOM 1293 O O . ALA A 1 175 ? -8.726 -5.323 15.170 1.00 97.25 175 ALA A O 1
ATOM 1294 N N . LEU A 1 176 ? -8.419 -4.211 13.239 1.00 96.38 176 LEU A N 1
ATOM 1295 C CA . LEU A 1 176 ? -9.085 -2.974 13.635 1.00 96.38 176 LEU A CA 1
ATOM 1296 C C . LEU A 1 176 ? -10.586 -3.202 13.849 1.00 96.38 176 LEU A C 1
ATOM 1298 O O . LEU A 1 176 ? -11.123 -2.792 14.875 1.00 96.38 176 LEU A O 1
ATOM 1302 N N . VAL A 1 177 ? -11.241 -3.941 12.948 1.00 95.06 177 VAL A N 1
ATOM 1303 C CA . VAL A 1 177 ? -12.647 -4.345 13.112 1.00 95.06 177 VAL A CA 1
ATOM 1304 C C . VAL A 1 177 ? -12.820 -5.225 14.350 1.00 95.06 177 VAL A C 1
ATOM 1306 O O . VAL A 1 177 ? -13.695 -4.966 15.170 1.00 95.06 177 VAL A O 1
ATOM 1309 N N . ARG A 1 178 ? -11.950 -6.223 14.565 1.00 95.44 178 ARG A N 1
ATOM 1310 C CA . ARG A 1 178 ? -11.983 -7.030 15.801 1.00 95.44 178 ARG A CA 1
ATOM 1311 C C . ARG A 1 178 ? -11.793 -6.171 17.051 1.00 95.44 178 ARG A C 1
ATOM 1313 O O . ARG A 1 178 ? -12.428 -6.428 18.070 1.00 95.44 178 ARG A O 1
ATOM 1320 N N . ARG A 1 179 ? -10.940 -5.145 16.982 1.00 93.06 179 ARG A N 1
ATOM 1321 C CA . ARG A 1 179 ? -10.691 -4.226 18.096 1.00 93.06 179 ARG A CA 1
ATOM 1322 C C . ARG A 1 179 ? -11.940 -3.421 18.472 1.00 93.06 179 ARG A C 1
ATOM 1324 O O . ARG A 1 179 ? -12.150 -3.222 19.666 1.00 93.06 179 ARG A O 1
ATOM 1331 N N . LEU A 1 180 ? -12.750 -2.997 17.501 1.00 91.75 180 LEU A N 1
ATOM 1332 C CA . LEU A 1 180 ? -14.009 -2.273 17.735 1.00 91.75 180 LEU A CA 1
ATOM 1333 C C . LEU A 1 180 ? -14.990 -3.072 18.612 1.00 91.75 180 LEU A C 1
ATOM 1335 O O . LEU A 1 180 ? -15.729 -2.494 19.399 1.00 91.75 180 LEU A O 1
ATOM 1339 N N . TYR A 1 181 ? -14.951 -4.403 18.521 1.00 91.56 181 TYR A N 1
ATOM 1340 C CA . TYR A 1 181 ? -15.760 -5.314 19.340 1.00 91.56 181 TYR A CA 1
ATOM 1341 C C . TYR A 1 181 ? -15.024 -5.846 20.583 1.00 91.56 181 TYR A C 1
ATOM 1343 O O . TYR A 1 181 ? -15.477 -6.797 21.213 1.00 91.56 181 TYR A O 1
ATOM 1351 N N . GLY A 1 182 ? -13.869 -5.271 20.937 1.00 90.38 182 GLY A N 1
ATOM 1352 C CA . GLY A 1 182 ? -13.089 -5.666 22.116 1.00 90.38 182 GLY A CA 1
ATOM 1353 C C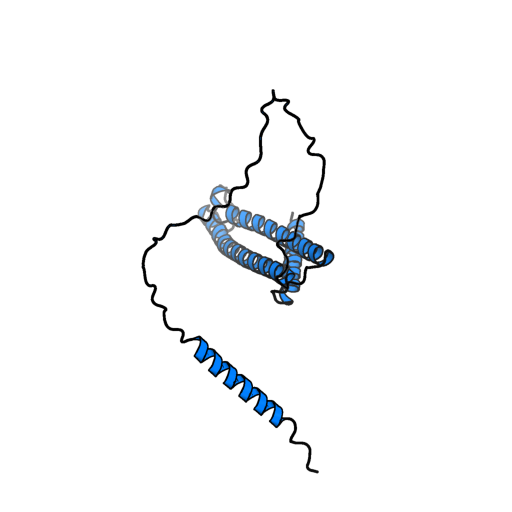 . GLY A 1 182 ? -12.252 -6.943 21.958 1.00 90.38 182 GLY A C 1
ATOM 1354 O O . GLY A 1 182 ? -11.726 -7.449 22.944 1.00 90.38 182 GLY A O 1
ATOM 1355 N N . LEU A 1 183 ? -12.085 -7.461 20.735 1.00 91.31 183 LEU A N 1
ATOM 1356 C CA . LEU A 1 183 ? -11.460 -8.766 20.457 1.00 91.31 183 LEU A CA 1
ATOM 1357 C C . LEU A 1 183 ? -9.992 -8.688 19.995 1.00 91.31 183 LEU A C 1
ATOM 1359 O O . LEU A 1 183 ? -9.408 -9.700 19.609 1.00 91.31 183 LEU A O 1
ATOM 1363 N N . ALA A 1 184 ? -9.378 -7.502 19.974 1.00 93.62 184 ALA A N 1
ATOM 1364 C CA . ALA A 1 184 ? -7.992 -7.333 19.536 1.00 93.62 184 ALA A CA 1
ATOM 1365 C C . ALA A 1 184 ? -7.201 -6.361 20.420 1.00 93.62 184 ALA A C 1
ATOM 1367 O O . ALA A 1 184 ? -7.757 -5.545 21.155 1.00 93.62 184 ALA A O 1
ATOM 1368 N N . GLY A 1 185 ? -5.872 -6.471 20.353 1.00 93.62 185 GLY A N 1
ATOM 1369 C CA . GLY A 1 185 ? -4.960 -5.729 21.216 1.00 93.62 185 GLY A CA 1
ATOM 1370 C C . GLY A 1 185 ? -5.032 -4.211 21.025 1.00 93.62 185 GLY A C 1
ATOM 1371 O O . GLY A 1 185 ? -5.233 -3.700 19.924 1.00 93.62 185 GLY A O 1
ATOM 1372 N N . ARG A 1 186 ? -4.776 -3.468 22.109 1.00 94.50 186 ARG A N 1
ATOM 1373 C CA . ARG A 1 186 ? -4.792 -1.993 22.114 1.00 94.50 186 ARG A CA 1
ATOM 1374 C C . ARG A 1 186 ? -3.829 -1.347 21.108 1.00 94.50 186 ARG A C 1
ATOM 1376 O O . ARG A 1 186 ? -4.084 -0.222 20.696 1.00 94.50 186 ARG A O 1
ATOM 1383 N N . TRP A 1 187 ? -2.776 -2.064 20.707 1.00 96.56 187 TRP A N 1
ATOM 1384 C CA . TRP A 1 187 ? -1.733 -1.631 19.771 1.00 96.56 187 TRP A CA 1
ATOM 1385 C C . TRP A 1 187 ? -2.203 -1.517 18.315 1.00 96.56 187 TRP A C 1
ATOM 1387 O O . TRP A 1 187 ? -1.577 -0.819 17.524 1.00 96.56 187 TRP A O 1
ATOM 1397 N N . VAL A 1 188 ? -3.322 -2.155 17.961 1.00 97.19 188 VAL A N 1
ATOM 1398 C CA . VAL A 1 188 ? -3.853 -2.131 16.591 1.00 97.19 188 VAL A CA 1
ATOM 1399 C C . VAL A 1 188 ? -4.226 -0.712 16.167 1.00 97.19 188 VAL A C 1
ATOM 1401 O O . VAL A 1 188 ? -3.957 -0.314 15.036 1.00 97.19 188 VAL A O 1
ATOM 1404 N N . LEU A 1 189 ? -4.809 0.071 17.080 1.00 95.56 189 LEU A N 1
ATOM 1405 C CA . LEU A 1 189 ? -5.205 1.447 16.793 1.00 95.56 189 LEU A CA 1
ATOM 1406 C C . LEU A 1 189 ? -3.995 2.356 16.504 1.00 95.56 189 LEU A C 1
ATOM 1408 O O . LEU A 1 189 ? -3.972 2.929 15.417 1.00 95.56 189 LEU A O 1
ATOM 1412 N N . PRO A 1 190 ? -2.971 2.467 17.380 1.00 97.56 190 PRO A N 1
ATOM 1413 C CA . PRO A 1 190 ? -1.794 3.269 17.063 1.00 97.56 190 PRO A CA 1
ATOM 1414 C C . PRO A 1 190 ? -1.052 2.746 15.829 1.00 97.56 190 PRO A C 1
ATOM 1416 O O . PRO A 1 190 ? -0.655 3.559 15.008 1.00 97.56 190 PRO A O 1
ATOM 1419 N N . ALA A 1 191 ? -0.946 1.427 15.621 1.00 98.00 191 ALA A N 1
ATOM 1420 C CA . ALA A 1 191 ? -0.344 0.882 14.401 1.00 98.00 191 ALA A CA 1
ATOM 1421 C C . ALA A 1 191 ? -1.096 1.324 13.132 1.00 98.00 191 ALA A C 1
ATOM 1423 O O . ALA A 1 191 ? -0.476 1.737 12.155 1.00 98.00 191 ALA A O 1
ATOM 1424 N N . THR A 1 192 ? -2.431 1.298 13.160 1.00 98.00 192 THR A N 1
ATOM 1425 C CA . THR A 1 192 ? -3.255 1.774 12.039 1.00 98.00 192 THR A CA 1
ATOM 1426 C C . THR A 1 192 ? -3.080 3.269 11.815 1.00 98.00 192 THR A C 1
ATOM 1428 O O . THR A 1 192 ? -2.893 3.690 10.680 1.00 98.00 192 THR A O 1
ATOM 1431 N N . ILE A 1 193 ? -3.073 4.071 12.884 1.00 97.81 193 ILE A N 1
ATOM 1432 C CA . ILE A 1 193 ? -2.827 5.516 12.795 1.00 97.81 193 ILE A CA 1
ATOM 1433 C C . ILE A 1 193 ? -1.450 5.788 12.179 1.00 97.81 193 ILE A C 1
ATOM 1435 O O . ILE A 1 193 ? -1.351 6.633 11.295 1.00 97.81 193 ILE A O 1
ATOM 1439 N N . SER A 1 194 ? -0.408 5.054 12.577 1.00 98.38 194 SER A N 1
ATOM 1440 C CA . SER A 1 194 ? 0.933 5.185 11.998 1.00 98.38 194 SER A CA 1
ATOM 1441 C C . SER A 1 194 ? 0.960 4.843 10.509 1.00 98.38 194 SER A C 1
ATOM 1443 O O . SER A 1 194 ? 1.557 5.585 9.733 1.00 98.38 194 SER A O 1
ATOM 1445 N N . VAL A 1 195 ? 0.286 3.767 10.088 1.00 98.25 195 VAL A N 1
ATOM 1446 C CA . VAL A 1 195 ? 0.173 3.400 8.666 1.00 98.25 195 VAL A CA 1
ATOM 1447 C C . VAL A 1 195 ? -0.594 4.465 7.883 1.00 98.25 195 VAL A C 1
ATOM 1449 O O . VAL A 1 195 ? -0.145 4.870 6.814 1.00 98.25 195 VAL A O 1
ATOM 1452 N N . CYS A 1 196 ? -1.709 4.969 8.419 1.00 98.31 196 CYS A N 1
ATOM 1453 C CA . CYS A 1 196 ? -2.474 6.048 7.800 1.00 98.31 196 CYS A CA 1
ATOM 1454 C C . CYS A 1 196 ? -1.641 7.329 7.671 1.00 98.31 196 CYS A C 1
ATOM 1456 O O . CYS A 1 196 ? -1.592 7.911 6.593 1.00 98.31 196 CYS A O 1
ATOM 1458 N N . ALA A 1 197 ? -0.947 7.746 8.732 1.00 98.31 197 ALA A N 1
ATOM 1459 C CA . ALA A 1 197 ? -0.090 8.927 8.717 1.00 98.31 197 ALA A CA 1
ATOM 1460 C C . ALA A 1 197 ? 1.060 8.778 7.710 1.00 98.31 197 ALA A C 1
ATOM 1462 O O . ALA A 1 197 ? 1.264 9.660 6.881 1.00 98.31 197 ALA A O 1
ATOM 1463 N N . GLY A 1 198 ? 1.763 7.641 7.723 1.00 98.25 198 GLY A N 1
ATOM 1464 C CA . GLY A 1 198 ? 2.827 7.352 6.760 1.00 98.25 198 GLY A CA 1
ATOM 1465 C C . GLY A 1 198 ? 2.319 7.322 5.316 1.00 98.25 198 GLY A C 1
ATOM 1466 O O . GLY A 1 198 ? 2.932 7.919 4.435 1.00 98.25 198 GLY A O 1
ATOM 1467 N N . GLY A 1 199 ? 1.163 6.700 5.076 1.00 98.00 199 GLY A N 1
ATOM 1468 C CA . GLY A 1 199 ? 0.521 6.671 3.762 1.00 98.00 199 GLY A CA 1
ATOM 1469 C C . GLY A 1 199 ? 0.084 8.055 3.275 1.00 98.00 199 GLY A C 1
ATOM 1470 O O . GLY A 1 199 ? 0.289 8.382 2.109 1.00 98.00 199 GLY A O 1
ATOM 1471 N N . MET A 1 200 ? -0.454 8.900 4.159 1.00 98.44 200 MET A N 1
ATOM 1472 C CA . MET A 1 200 ? -0.803 10.288 3.828 1.00 98.44 200 MET A CA 1
ATOM 1473 C C . MET A 1 200 ? 0.433 11.127 3.501 1.00 98.44 200 MET A C 1
ATOM 1475 O O . MET A 1 200 ? 0.4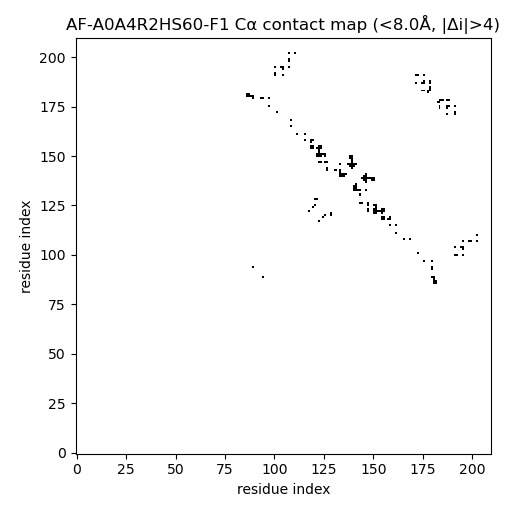02 11.895 2.544 1.00 98.44 200 MET A O 1
ATOM 1479 N N . LEU A 1 201 ? 1.532 10.956 4.240 1.00 98.44 201 LEU A N 1
ATOM 1480 C CA . LEU A 1 201 ? 2.801 11.625 3.938 1.00 98.44 201 LEU A CA 1
ATOM 1481 C C . LEU A 1 201 ? 3.375 11.177 2.591 1.00 98.44 201 LEU A C 1
ATOM 1483 O O . LEU A 1 201 ? 3.877 12.010 1.839 1.00 98.44 201 LEU A O 1
ATOM 1487 N N . LEU A 1 202 ? 3.263 9.888 2.261 1.00 97.25 202 LEU A N 1
ATOM 1488 C CA . LEU A 1 202 ? 3.661 9.366 0.955 1.00 97.25 202 LEU A CA 1
ATOM 1489 C C . LEU A 1 202 ? 2.820 9.980 -0.174 1.00 97.25 202 LEU A C 1
ATOM 1491 O O . LEU A 1 202 ? 3.384 10.449 -1.158 1.00 97.25 202 LEU A O 1
ATOM 1495 N N . ILE A 1 203 ? 1.492 10.021 -0.023 1.00 97.44 203 ILE A N 1
ATOM 1496 C CA . ILE A 1 203 ? 0.585 10.650 -0.998 1.00 97.44 203 ILE A CA 1
ATOM 1497 C C . ILE A 1 203 ? 0.918 12.130 -1.166 1.00 97.44 203 ILE A C 1
ATOM 1499 O O . ILE A 1 203 ? 1.046 12.610 -2.289 1.00 97.44 203 ILE A O 1
ATOM 1503 N N . TRP A 1 204 ? 1.094 12.849 -0.058 1.00 98.12 204 TRP A N 1
ATOM 1504 C CA . TRP A 1 204 ? 1.480 14.254 -0.079 1.00 98.12 204 TRP A CA 1
ATOM 1505 C C . TRP A 1 204 ? 2.798 14.460 -0.828 1.00 98.12 204 TRP A C 1
ATOM 1507 O O . TRP A 1 204 ? 2.867 15.275 -1.743 1.00 98.12 204 TRP A O 1
ATOM 1517 N N . SER A 1 205 ? 3.828 13.681 -0.486 1.00 97.81 205 SER A N 1
ATOM 1518 C CA . SER A 1 205 ? 5.131 13.731 -1.150 1.00 97.81 205 SER A CA 1
ATOM 1519 C C . SER A 1 205 ? 5.037 13.427 -2.644 1.00 97.81 205 SER A C 1
ATOM 1521 O O . SER A 1 205 ? 5.755 14.043 -3.424 1.00 97.81 205 SER A O 1
ATOM 1523 N N . TRP A 1 206 ? 4.155 12.513 -3.048 1.00 96.50 206 TRP A N 1
ATOM 1524 C CA . TRP A 1 206 ? 3.921 12.196 -4.452 1.00 96.50 206 TRP A CA 1
ATOM 1525 C C . TRP A 1 206 ? 3.243 13.344 -5.201 1.00 96.50 206 TRP A C 1
ATOM 1527 O O . TRP A 1 206 ? 3.664 13.688 -6.297 1.00 96.50 206 TRP A O 1
ATOM 1537 N N . ILE A 1 207 ? 2.223 13.972 -4.608 1.00 96.06 207 ILE A N 1
ATOM 1538 C CA . ILE A 1 207 ? 1.531 15.121 -5.213 1.00 96.06 207 ILE A CA 1
ATOM 1539 C C . ILE A 1 207 ? 2.497 16.289 -5.429 1.00 96.06 207 ILE A C 1
ATOM 1541 O O . ILE A 1 207 ? 2.405 16.962 -6.444 1.00 96.06 207 ILE A O 1
ATOM 1545 N N . GLN A 1 208 ? 3.444 16.506 -4.515 1.00 97.31 208 GLN A N 1
ATOM 1546 C CA . GLN A 1 208 ? 4.462 17.555 -4.654 1.00 97.31 208 GLN A CA 1
ATOM 1547 C C . GLN A 1 208 ? 5.474 17.296 -5.788 1.00 97.31 208 GLN A C 1
ATOM 1549 O O . GLN A 1 208 ? 6.247 18.191 -6.114 1.00 97.31 208 GLN A O 1
ATOM 1554 N N . GLN A 1 209 ? 5.514 16.083 -6.354 1.00 93.19 209 GLN A N 1
ATOM 1555 C CA . GLN A 1 209 ? 6.371 15.744 -7.498 1.00 93.19 209 GLN A CA 1
ATOM 1556 C C . GLN A 1 209 ? 5.680 15.955 -8.852 1.00 93.19 209 GLN A C 1
ATOM 1558 O O . GLN A 1 209 ? 6.357 15.865 -9.877 1.00 93.19 209 GLN A O 1
ATOM 1563 N N . LEU A 1 210 ? 4.357 16.161 -8.859 1.00 88.44 210 LEU A N 1
ATOM 1564 C CA . LEU A 1 210 ? 3.579 16.457 -10.065 1.00 88.44 210 LEU A CA 1
ATOM 1565 C C . LEU A 1 210 ? 3.736 17.929 -10.455 1.00 88.44 210 LEU A C 1
ATOM 1567 O O . LEU A 1 210 ? 3.852 18.175 -11.674 1.00 88.44 210 LEU A O 1
#

pLDDT: mean 74.33, std 24.74, range [29.69, 98.62]

Mean predicted aligned error: 18.88 Å

Organism: NCBI:txid2512223

Nearest PDB structures (foldseek):
  3ls1-assembly2_B  TM=2.252E-01  e=8.337E+00  Synechocystis sp. PCC 6803

Foldseek 3Di:
DDDDPDPPVVVVVVVVVVVVVVVVVVVVVPDDDDDDDDDDDDDDDDDDDDDDDDDDDDDDDDDDPDDDDPDDDDDDDPPDPPPDDPWDQFDPVLVVVLVVLVVLLVVLLVVLVVVLVCLVCCAQVVLVVDPDCQDPPQQLDRDSVRNNCRSNVVSVVVNVVSVVVVVVSVVLNVQSVCVSRVNHDPVSVVVSVVVSVVSVVVVVVVVVVD

Radius of gyration: 37.22 Å; Cα contacts (8 Å, |Δi|>4): 107; chains: 1; bounding box: 103×67×96 Å